Protein AF-A0A395RRW5-F1 (afdb_monomer_lite)

Sequence (244 aa):
MRHSPKIETTHLSQQNAAVYTKLVNNKVFRVAGRAGLINPVHFDVKEGGMISLTDVALRLVNDTNKFKTHEQDTTLWLDEKAVELSRDLREILNAHGFWDQGHQSVKYLRDGLLHGRNMTPDNILEGLTKVMLGVKYDLDALDSVLGDVKECDDYLVPAIILRRLTTCSKALYVNYDTGKLTGRTLVAWSEVTDFITSPVRVAKFFGGISNGYHQLIKFRQKAIDNAQVPEDPASPEDFSDPNN

Foldseek 3Di:
DDDDDDDDPPPVDDPVLVVVQVVQQVVQVVLCVQLVNPDPVQWDQDPSRHIHGDPVNVVSSVVSDPPQDPVRVVVVVQVVLLLVLLVVVVVLCVQLVVLFKWALLSVQSNVCCPPNHGDGLVSLLVSLVSLCVRLVVLLVQLVVLLVVLVVDDFFFDDLVSLVSNCVSCLNTIAGNPPSHNDDPRVVLSCVPNVDGDGSVSSCVNSVSSSVSNVVSNVSSVVSVVVPPDPPPPDPPPDDPDPDD

Radius of gyration: 29.13 Å; chains: 1; bounding box: 62×60×87 Å

Structure (mmCIF, N/CA/C/O backbone):
data_AF-A0A395RRW5-F1
#
_entry.id   AF-A0A395RRW5-F1
#
loop_
_atom_site.group_PDB
_atom_site.id
_atom_site.type_symbol
_atom_site.label_atom_id
_atom_site.label_alt_id
_atom_site.label_comp_id
_atom_site.label_asym_id
_atom_site.label_entity_id
_atom_site.label_seq_id
_atom_site.pdbx_PDB_ins_code
_atom_site.Cartn_x
_atom_site.Cartn_y
_atom_site.Cartn_z
_atom_site.occupancy
_atom_site.B_iso_or_equiv
_atom_site.auth_seq_id
_atom_site.auth_comp_id
_atom_site.auth_asym_id
_atom_site.auth_atom_id
_atom_site.pdbx_PDB_model_num
ATOM 1 N N . MET A 1 1 ? -9.374 41.841 58.494 1.00 46.72 1 MET A N 1
ATOM 2 C CA . MET A 1 1 ? -9.729 42.684 57.332 1.00 46.72 1 MET A CA 1
ATOM 3 C C . MET A 1 1 ? -8.964 42.203 56.115 1.00 46.72 1 MET A C 1
ATOM 5 O O . MET A 1 1 ? -7.743 42.224 56.163 1.00 46.72 1 MET A O 1
ATOM 9 N N . ARG A 1 2 ? -9.671 41.798 55.059 1.00 30.52 2 ARG A N 1
ATOM 10 C CA . ARG A 1 2 ? -9.348 42.075 53.650 1.00 30.52 2 ARG A CA 1
ATOM 11 C C . ARG A 1 2 ? -10.584 41.720 52.824 1.00 30.52 2 ARG A C 1
ATOM 13 O O . ARG A 1 2 ? -11.110 40.619 52.936 1.00 30.52 2 ARG A O 1
ATOM 20 N N . HIS A 1 3 ? -11.073 42.719 52.099 1.00 44.91 3 HIS A N 1
ATOM 21 C CA . HIS A 1 3 ? -12.103 42.595 51.080 1.00 44.91 3 HIS A CA 1
ATOM 22 C C . HIS A 1 3 ? -11.622 41.698 49.943 1.00 44.91 3 HIS A C 1
ATOM 24 O O . HIS A 1 3 ? -10.447 41.755 49.592 1.00 44.91 3 HIS A O 1
ATOM 30 N N . SER A 1 4 ? -12.565 40.982 49.338 1.00 31.38 4 SER A N 1
ATOM 31 C CA . SER A 1 4 ? -12.534 40.607 47.926 1.00 31.38 4 SER A CA 1
ATOM 32 C C . SER A 1 4 ? -13.973 40.473 47.405 1.00 31.38 4 SER A C 1
ATOM 34 O O . SER A 1 4 ? -14.901 40.328 48.204 1.00 31.38 4 SER A O 1
ATOM 36 N N . PRO A 1 5 ? -14.179 40.670 46.096 1.00 31.44 5 PRO A N 1
ATOM 37 C CA . PRO A 1 5 ? -15.250 41.505 45.563 1.00 31.44 5 PRO A CA 1
ATOM 38 C C . PRO A 1 5 ? -16.490 40.706 45.159 1.00 31.44 5 PRO A C 1
ATOM 40 O O . PRO A 1 5 ? -16.406 39.532 44.807 1.00 31.44 5 PRO A O 1
ATOM 43 N N . LYS A 1 6 ? -17.639 41.392 45.120 1.00 47.38 6 LYS A N 1
ATOM 44 C CA . LYS A 1 6 ? -18.768 41.003 44.266 1.00 47.38 6 LYS A CA 1
ATOM 45 C C . LYS A 1 6 ? -18.272 40.983 42.818 1.00 47.38 6 LYS A C 1
ATOM 47 O O . LYS A 1 6 ? -17.925 42.041 42.302 1.00 47.38 6 LYS A O 1
ATOM 52 N N . ILE A 1 7 ? -18.264 39.817 42.181 1.00 33.91 7 ILE A N 1
ATOM 53 C CA . ILE A 1 7 ? -18.222 39.712 40.722 1.00 33.91 7 ILE A CA 1
ATOM 54 C C . ILE A 1 7 ? -19.423 38.875 40.298 1.00 33.91 7 ILE A C 1
ATOM 56 O O . ILE A 1 7 ? -19.665 37.776 40.793 1.00 33.91 7 ILE A O 1
ATOM 60 N N . GLU A 1 8 ? -20.214 39.507 39.447 1.00 36.84 8 GLU A N 1
ATOM 61 C CA . GLU A 1 8 ? -21.486 39.091 38.890 1.00 36.84 8 GLU A CA 1
ATOM 62 C C . GLU A 1 8 ? -21.362 37.746 38.162 1.00 36.84 8 GLU A C 1
ATOM 64 O O . GLU A 1 8 ? -20.755 37.645 37.101 1.00 36.84 8 GLU A O 1
ATOM 69 N N . THR A 1 9 ? -21.976 36.697 38.707 1.00 34.00 9 THR A N 1
ATOM 70 C CA . THR A 1 9 ? -22.064 35.367 38.076 1.00 34.00 9 THR A CA 1
ATOM 71 C C . THR A 1 9 ? -23.239 35.236 37.100 1.00 34.00 9 THR A C 1
ATOM 73 O O . THR A 1 9 ? -23.574 34.138 36.661 1.00 34.00 9 THR A O 1
ATOM 76 N N . THR A 1 10 ? -23.885 36.340 36.725 1.00 40.47 10 THR A N 1
ATOM 77 C CA . THR A 1 10 ? -25.225 36.300 36.121 1.00 40.47 10 THR A CA 1
ATOM 78 C C . THR A 1 10 ? -25.251 36.264 34.584 1.00 40.47 10 THR A C 1
ATOM 80 O O . THR A 1 10 ? -26.336 36.227 34.014 1.00 40.47 10 THR A O 1
ATOM 83 N N . HIS A 1 11 ? -24.109 36.235 33.881 1.00 39.25 11 HIS A N 1
ATOM 84 C CA . HIS A 1 11 ? -24.101 36.386 32.410 1.00 39.25 11 HIS A CA 1
ATOM 85 C C . HIS A 1 11 ? -23.218 35.422 31.594 1.00 39.25 11 HIS A C 1
ATOM 87 O O . HIS A 1 11 ? -23.089 35.603 30.387 1.00 39.25 11 HIS A O 1
ATOM 93 N N . LEU A 1 12 ? -22.698 34.338 32.182 1.00 35.56 12 LEU A N 1
ATOM 94 C CA . LEU A 1 12 ? -22.142 33.188 31.427 1.00 35.56 12 LEU A CA 1
ATOM 95 C C . LEU A 1 12 ? -23.257 32.207 30.981 1.00 35.56 12 LEU A C 1
ATOM 97 O O . LEU A 1 12 ? -23.097 30.987 30.956 1.00 35.56 12 LEU A O 1
ATOM 101 N N . SER A 1 13 ? -24.427 32.778 30.683 1.00 51.81 13 SER A N 1
ATOM 102 C CA . SER A 1 13 ? -25.752 32.169 30.644 1.00 51.81 13 SER A CA 1
ATOM 103 C C . SER A 1 13 ? -26.153 31.665 29.243 1.00 51.81 13 SER A C 1
ATOM 105 O O . SER A 1 13 ? -25.808 32.233 28.212 1.00 51.81 13 SER A O 1
ATOM 107 N N . GLN A 1 14 ? -26.916 30.568 29.213 1.00 46.19 14 GLN A N 1
ATOM 108 C CA . GLN A 1 14 ? -27.668 30.004 28.073 1.00 46.19 14 GLN A CA 1
ATOM 109 C C . GLN A 1 14 ? -26.904 29.298 26.929 1.00 46.19 14 GLN A C 1
ATOM 111 O O . GLN A 1 14 ? -27.304 28.185 26.585 1.00 46.19 14 GLN A O 1
ATOM 116 N N . GLN A 1 15 ? -25.819 29.838 26.358 1.00 41.38 15 GLN A N 1
ATOM 117 C CA . GLN A 1 15 ? -25.156 29.187 25.200 1.00 41.38 15 GLN A CA 1
ATOM 118 C C . GLN A 1 15 ? -24.468 27.855 25.552 1.00 41.38 15 GLN A C 1
ATOM 120 O O . GLN A 1 15 ? -24.598 26.876 24.816 1.00 41.38 15 GLN A O 1
ATOM 125 N N . ASN A 1 16 ? -23.826 27.771 26.719 1.00 44.00 16 ASN A N 1
ATOM 126 C CA . ASN A 1 16 ? -23.184 26.536 27.184 1.00 44.00 16 ASN A CA 1
ATOM 127 C C . ASN A 1 16 ? -24.202 25.473 27.629 1.00 44.00 16 ASN A C 1
ATOM 129 O O . ASN A 1 16 ? -23.938 24.279 27.514 1.00 44.00 16 ASN A O 1
ATOM 133 N N . ALA A 1 17 ? -25.390 25.887 28.082 1.00 47.31 17 ALA A N 1
ATOM 134 C CA . ALA A 1 17 ? -26.422 24.980 28.581 1.00 47.31 17 ALA A CA 1
ATOM 135 C C . ALA A 1 17 ? -27.028 24.111 27.466 1.00 47.31 17 ALA A C 1
ATOM 137 O O . ALA A 1 17 ? -27.241 22.915 27.663 1.00 47.31 17 ALA A O 1
ATOM 138 N N . ALA A 1 18 ? -27.250 24.674 26.274 1.00 52.84 18 ALA A N 1
ATOM 139 C CA . ALA A 1 18 ? -27.770 23.927 25.126 1.00 52.84 18 ALA A CA 1
ATOM 140 C C . ALA A 1 18 ? -26.771 22.872 24.616 1.00 52.84 18 ALA A C 1
ATOM 142 O O . ALA A 1 18 ? -27.157 21.749 24.282 1.00 52.84 18 ALA A O 1
ATOM 143 N N . VAL A 1 19 ? -25.478 23.213 24.609 1.00 50.56 19 VAL A N 1
ATOM 144 C CA . VAL A 1 19 ? -24.394 22.291 24.236 1.00 50.56 19 VAL A CA 1
ATOM 145 C C . VAL A 1 19 ? -24.291 21.149 25.249 1.00 50.56 19 VAL A C 1
ATOM 147 O O . VAL A 1 19 ? -24.272 19.982 24.857 1.00 50.56 19 VAL A O 1
ATOM 150 N N . TYR A 1 20 ? -24.325 21.469 26.545 1.00 48.97 20 TYR A N 1
ATOM 151 C CA . TYR A 1 20 ? -24.299 20.482 27.629 1.00 48.97 20 TYR A CA 1
ATOM 152 C C . TYR A 1 20 ? -25.498 19.525 27.564 1.00 48.97 20 TYR A C 1
ATOM 154 O O . TYR A 1 20 ? -25.350 18.308 27.665 1.00 48.97 20 TYR A O 1
ATOM 162 N N . THR A 1 21 ? -26.684 20.073 27.296 1.00 51.66 21 THR A N 1
ATOM 163 C CA . THR A 1 21 ? -27.932 19.310 27.174 1.00 51.66 21 THR A CA 1
ATOM 164 C C . THR A 1 21 ? -27.885 18.346 25.989 1.00 51.66 21 THR A C 1
ATOM 166 O O . THR A 1 21 ? -28.230 17.173 26.120 1.00 51.66 21 THR A O 1
ATOM 169 N N . LYS A 1 22 ? -27.373 18.791 24.834 1.00 57.00 22 LYS A N 1
ATOM 170 C CA . LYS A 1 22 ? -27.218 17.938 23.646 1.00 57.00 22 LYS A CA 1
ATOM 171 C C . LYS A 1 22 ? -26.258 16.769 23.891 1.00 57.00 22 LYS A C 1
ATOM 173 O O . LYS A 1 22 ? -26.539 15.650 23.462 1.00 57.00 22 LYS A O 1
ATOM 178 N N . LEU A 1 23 ? -25.146 17.012 24.587 1.00 51.19 23 LEU A N 1
ATOM 179 C CA . LEU A 1 23 ? -24.163 15.977 24.917 1.00 51.19 23 LEU A CA 1
ATOM 180 C C . LEU A 1 23 ? -24.745 14.915 25.853 1.00 51.19 23 LEU A C 1
ATOM 182 O O . LEU A 1 23 ? -24.612 13.717 25.588 1.00 51.19 23 LEU A O 1
ATOM 186 N N . VAL A 1 24 ? -25.433 15.339 26.915 1.00 52.75 24 VAL A N 1
ATOM 187 C CA . VAL A 1 24 ? -26.032 14.405 27.875 1.00 52.75 24 VAL A CA 1
ATOM 188 C C . VAL A 1 24 ? -27.167 13.606 27.233 1.00 52.75 24 VAL A C 1
ATOM 190 O O . VAL A 1 24 ? -27.207 12.384 27.381 1.00 52.75 24 VAL A O 1
ATOM 193 N N . ASN A 1 25 ? -28.010 14.246 26.421 1.00 67.81 25 ASN A N 1
ATOM 194 C CA . ASN A 1 25 ? -29.102 13.569 25.719 1.00 67.81 25 ASN A CA 1
ATOM 195 C C . ASN A 1 25 ? -28.580 12.516 24.731 1.00 67.81 25 ASN A C 1
ATOM 197 O O . ASN A 1 25 ? -29.076 11.391 24.712 1.00 67.81 25 ASN A O 1
ATOM 201 N N . ASN A 1 26 ? -27.525 12.823 23.967 1.00 66.62 26 ASN A N 1
ATOM 202 C CA . ASN A 1 26 ? -26.889 11.848 23.074 1.00 66.62 26 ASN A CA 1
ATOM 203 C C . ASN A 1 26 ? -26.349 10.629 23.831 1.00 66.62 26 ASN A C 1
ATOM 205 O O . ASN A 1 26 ? -26.480 9.496 23.361 1.00 66.62 26 ASN A O 1
ATOM 209 N N . LYS A 1 27 ? -25.764 10.839 25.016 1.00 59.38 27 LYS A N 1
ATOM 210 C CA . LYS A 1 27 ? -25.282 9.743 25.865 1.00 59.38 27 LYS A CA 1
ATOM 211 C C . LYS A 1 27 ? -26.439 8.861 26.336 1.00 59.38 27 LYS A C 1
ATOM 213 O O . LYS A 1 27 ? -26.330 7.638 26.264 1.00 59.38 27 LYS A O 1
ATOM 218 N N . VAL A 1 28 ? -27.553 9.466 26.743 1.00 62.12 28 VAL A N 1
ATOM 219 C CA . VAL A 1 28 ? -28.765 8.751 27.167 1.00 62.12 28 VAL A CA 1
ATOM 220 C C . VAL A 1 28 ? -29.378 7.953 26.016 1.00 62.12 28 VAL A C 1
ATOM 222 O O . VAL A 1 28 ? -29.645 6.765 26.186 1.00 62.12 28 VAL A O 1
ATOM 225 N N . PHE A 1 29 ? -29.489 8.528 24.815 1.00 69.56 29 PHE A N 1
ATOM 226 C CA . PHE A 1 29 ? -29.973 7.803 23.635 1.00 69.56 29 PHE A CA 1
ATOM 227 C C . PHE A 1 29 ? -29.064 6.649 23.220 1.00 69.56 29 PHE A C 1
ATOM 229 O O . PHE A 1 29 ? -29.560 5.594 22.831 1.00 69.56 29 PHE A O 1
ATOM 236 N N . ARG A 1 30 ? -27.740 6.802 23.332 1.00 67.19 30 ARG A N 1
ATOM 237 C CA . ARG A 1 30 ? -26.796 5.720 23.024 1.00 67.19 30 ARG A CA 1
ATOM 238 C C . ARG A 1 30 ? -26.951 4.544 23.988 1.00 67.19 30 ARG A C 1
ATOM 240 O O . ARG A 1 30 ? -26.938 3.395 23.554 1.00 67.19 30 ARG A O 1
ATOM 247 N N . VAL A 1 31 ? -27.106 4.828 25.282 1.00 63.59 31 VAL A N 1
ATOM 248 C CA . VAL A 1 31 ? -27.341 3.804 26.314 1.00 63.59 31 VAL A CA 1
ATOM 249 C C . VAL A 1 31 ? -28.685 3.109 26.089 1.00 63.59 31 VAL A C 1
ATOM 251 O O . VAL A 1 31 ? -28.746 1.881 26.097 1.00 63.59 31 VAL A O 1
ATOM 254 N N . ALA A 1 32 ? -29.736 3.881 25.813 1.00 66.00 32 ALA A N 1
ATOM 255 C CA . ALA A 1 32 ? -31.072 3.360 25.555 1.00 66.00 32 ALA A CA 1
ATOM 256 C C . ALA A 1 32 ? -31.135 2.515 24.274 1.00 66.00 32 ALA A C 1
ATOM 258 O O . ALA A 1 32 ? -31.673 1.413 24.288 1.00 66.00 32 ALA A O 1
ATOM 259 N N . GLY A 1 33 ? -30.526 2.989 23.182 1.00 68.25 33 GLY A N 1
ATOM 260 C CA . GLY A 1 33 ? -30.459 2.278 21.906 1.00 68.25 33 GLY A CA 1
ATOM 261 C C . GLY A 1 33 ? -29.744 0.933 22.019 1.00 68.25 33 GLY A C 1
ATOM 262 O O . GLY A 1 33 ? -30.242 -0.062 21.502 1.00 68.25 33 GLY A O 1
ATOM 263 N N . ARG A 1 34 ? -28.632 0.874 22.768 1.00 61.25 34 ARG A N 1
ATOM 264 C CA . ARG A 1 34 ? -27.917 -0.385 23.053 1.00 61.25 34 ARG A CA 1
ATOM 265 C C . ARG A 1 34 ? -28.763 -1.383 23.851 1.00 61.25 34 ARG A C 1
ATOM 267 O O . ARG A 1 34 ? -28.647 -2.579 23.621 1.00 61.25 34 ARG A O 1
ATOM 274 N N . ALA A 1 35 ? -29.634 -0.894 24.732 1.00 62.91 35 ALA A N 1
ATOM 275 C CA . ALA A 1 35 ? -30.557 -1.719 25.509 1.00 62.91 35 ALA A CA 1
ATOM 276 C C . ALA A 1 35 ? -31.885 -2.027 24.781 1.00 62.91 35 ALA A C 1
ATOM 278 O O . ALA A 1 35 ? -32.775 -2.631 25.371 1.00 62.91 35 ALA A O 1
ATOM 279 N N . GLY A 1 36 ? -32.068 -1.584 23.528 1.00 70.44 36 GLY A N 1
ATOM 280 C CA . GLY A 1 36 ? -33.340 -1.720 22.803 1.00 70.44 36 GLY A CA 1
ATOM 281 C C . GLY A 1 36 ? -34.476 -0.836 23.341 1.00 70.44 36 GLY A C 1
ATOM 282 O O . GLY A 1 36 ? -35.635 -1.001 22.964 1.00 70.44 36 GLY A O 1
ATOM 283 N N . LEU A 1 37 ? -34.167 0.136 24.199 1.00 74.25 37 LEU A N 1
ATOM 284 C CA . LEU A 1 37 ? -35.125 0.993 24.897 1.00 74.25 37 LEU A CA 1
ATOM 285 C C . LEU A 1 37 ? -35.376 2.301 24.138 1.00 74.25 37 LEU A C 1
ATOM 287 O O . LEU A 1 37 ? -35.251 3.387 24.687 1.00 74.25 37 LEU A O 1
ATOM 291 N N . ILE A 1 38 ? -35.755 2.209 22.862 1.00 77.00 38 ILE A N 1
ATOM 292 C CA . ILE A 1 38 ? -35.997 3.384 21.998 1.00 77.00 38 ILE A CA 1
ATOM 293 C C . ILE A 1 38 ? -37.442 3.910 22.044 1.00 77.00 38 ILE A C 1
ATOM 295 O O . ILE A 1 38 ? -37.754 4.918 21.415 1.00 77.00 38 ILE A O 1
ATOM 299 N N . ASN A 1 39 ? -38.335 3.236 22.776 1.00 79.56 39 ASN A N 1
ATOM 300 C CA . ASN A 1 39 ? -39.709 3.698 22.970 1.00 79.56 39 ASN A CA 1
ATOM 301 C C . ASN A 1 39 ? -39.736 4.930 23.904 1.00 79.56 39 ASN A C 1
ATOM 303 O O . ASN A 1 39 ? -39.121 4.868 24.970 1.00 79.56 39 ASN A O 1
ATOM 307 N N . PRO A 1 40 ? -40.470 6.008 23.557 1.00 82.00 40 PRO A N 1
ATOM 308 C CA . PRO A 1 40 ? -40.637 7.191 24.403 1.00 82.00 40 PRO A CA 1
ATOM 309 C C . PRO A 1 40 ? -41.011 6.911 25.866 1.00 82.00 40 PRO A C 1
ATOM 311 O O . PRO A 1 40 ? -40.586 7.656 26.738 1.00 82.00 40 PRO A O 1
ATOM 314 N N . VAL A 1 41 ? -41.733 5.820 26.157 1.00 81.62 41 VAL A N 1
ATOM 315 C CA . VAL A 1 41 ? -42.108 5.413 27.531 1.00 81.62 41 VAL A CA 1
ATOM 316 C C . VAL A 1 41 ? -40.906 5.113 28.446 1.00 81.62 41 VAL A C 1
ATOM 318 O O . VAL A 1 4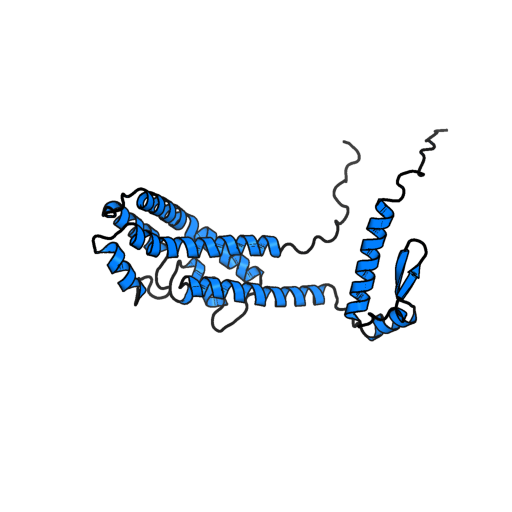1 ? -41.048 5.027 29.663 1.00 81.62 41 VAL A O 1
ATOM 321 N N . HIS A 1 42 ? -39.712 4.937 27.877 1.00 79.25 42 HIS A N 1
ATOM 322 C CA . HIS A 1 42 ? -38.477 4.676 28.617 1.00 79.25 42 HIS A CA 1
ATOM 323 C C . HIS A 1 42 ? -37.717 5.945 29.010 1.00 79.25 42 HIS A C 1
ATOM 325 O O . HIS A 1 42 ? -36.686 5.849 29.680 1.00 79.25 42 HIS A O 1
ATOM 331 N N . PHE A 1 43 ? -38.202 7.118 28.604 1.00 82.50 43 PHE A N 1
ATOM 332 C CA . PHE A 1 43 ? -37.527 8.387 28.821 1.00 82.50 43 PHE A CA 1
ATOM 333 C C . PHE A 1 43 ? -38.394 9.357 29.619 1.00 82.50 43 PHE A C 1
ATOM 335 O O . PHE A 1 43 ? -39.596 9.454 29.399 1.00 82.50 43 PHE A O 1
ATOM 342 N N . ASP A 1 44 ? -37.737 10.130 30.475 1.00 81.94 44 ASP A N 1
ATOM 343 C CA . ASP A 1 44 ? -38.292 11.301 31.143 1.00 81.94 44 ASP A CA 1
ATOM 344 C C . ASP A 1 44 ? -37.564 12.555 30.659 1.00 81.94 44 ASP A C 1
ATOM 346 O O . ASP A 1 44 ? -36.346 12.544 30.457 1.00 81.94 44 ASP A O 1
ATOM 350 N N . VAL A 1 45 ? -38.301 13.655 30.507 1.00 80.31 45 VAL A N 1
ATOM 351 C CA . VAL A 1 45 ? -37.730 14.969 30.190 1.00 80.31 45 VAL A CA 1
ATOM 352 C C . VAL A 1 45 ? -37.731 15.813 31.456 1.00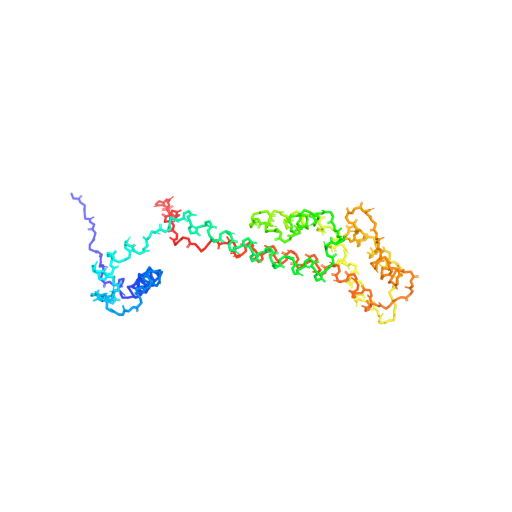 80.31 45 VAL A C 1
ATOM 354 O O . VAL A 1 45 ? -38.784 16.146 31.997 1.00 80.31 45 VAL A O 1
ATOM 357 N N . LYS A 1 46 ? -36.537 16.155 31.934 1.00 70.69 46 LYS A N 1
ATOM 358 C CA . LYS A 1 46 ? -36.324 17.013 33.099 1.00 70.69 46 LYS A CA 1
ATOM 359 C C . LYS A 1 46 ? -36.301 18.487 32.708 1.00 70.69 46 LYS A C 1
ATOM 361 O O . LYS A 1 46 ? -36.129 18.858 31.542 1.00 70.69 46 LYS A O 1
ATOM 366 N N . GLU A 1 47 ? -36.448 19.330 33.723 1.00 60.81 47 GLU A N 1
ATOM 367 C CA . GLU A 1 47 ? -36.347 20.781 33.602 1.00 60.81 47 GLU A CA 1
ATOM 368 C C . GLU A 1 47 ? -35.022 21.174 32.919 1.00 60.81 47 GLU A C 1
ATOM 370 O O . GLU A 1 47 ? -33.960 20.637 33.237 1.00 60.81 47 GLU A O 1
ATOM 375 N N . GLY A 1 48 ? -35.096 22.048 31.911 1.00 58.53 48 GLY A N 1
ATOM 376 C CA . GLY A 1 48 ? -33.951 22.401 31.059 1.00 58.53 48 GLY A CA 1
ATOM 377 C C . GLY A 1 48 ? -33.756 21.536 29.802 1.00 58.53 48 GLY A C 1
ATOM 378 O O . GLY A 1 48 ? -32.779 21.740 29.089 1.00 58.53 48 GLY A O 1
ATOM 379 N N . GLY A 1 49 ? -34.669 20.605 29.486 1.00 65.81 49 GLY A N 1
ATOM 380 C CA . GLY A 1 49 ? -34.627 19.812 28.241 1.00 65.81 49 GLY A CA 1
ATOM 381 C C . GLY A 1 49 ? -33.696 18.594 28.293 1.00 65.81 49 GLY A C 1
ATOM 382 O O . GLY A 1 49 ? -33.359 18.008 27.260 1.00 65.81 49 GLY A O 1
ATOM 383 N N . MET A 1 50 ? -33.278 18.215 29.499 1.00 63.53 50 MET A N 1
ATOM 384 C CA . MET A 1 50 ? -32.431 17.057 29.764 1.00 63.53 50 MET A CA 1
ATOM 385 C C . MET A 1 50 ? -33.261 15.779 29.724 1.00 63.53 50 MET A C 1
ATOM 387 O O . MET A 1 50 ? -34.248 15.646 30.440 1.00 63.53 50 MET A O 1
ATOM 391 N N . ILE A 1 51 ? -32.845 14.828 28.904 1.00 70.62 51 ILE A N 1
ATOM 392 C CA . ILE A 1 51 ? -33.492 13.531 28.749 1.00 70.62 51 ILE A CA 1
ATOM 393 C C . ILE A 1 51 ? -32.808 12.558 29.703 1.00 70.62 51 ILE A C 1
ATOM 395 O O . ILE A 1 51 ? -31.585 12.440 29.706 1.00 70.62 51 ILE A O 1
ATOM 399 N N . SER A 1 52 ? -33.590 11.856 30.513 1.00 71.75 52 SER A N 1
ATOM 400 C CA . SER A 1 52 ? -33.136 10.770 31.383 1.00 71.75 52 SER A CA 1
ATOM 401 C C . SER A 1 52 ? -33.925 9.498 31.112 1.00 71.75 52 SER A C 1
ATOM 403 O O . SER A 1 52 ? -34.974 9.538 30.482 1.00 71.75 52 SER A O 1
ATOM 405 N N . LEU A 1 53 ? -33.429 8.366 31.599 1.00 70.75 53 LEU A N 1
ATOM 406 C CA . LEU A 1 53 ? -34.183 7.116 31.599 1.00 70.75 53 LEU A CA 1
ATOM 407 C C . LEU A 1 53 ? -35.129 7.072 32.802 1.00 70.75 53 LEU A C 1
ATOM 409 O O . LEU A 1 53 ? -34.754 7.536 33.880 1.00 70.75 53 LEU A O 1
ATOM 413 N N . THR A 1 54 ? -36.318 6.497 32.617 1.00 78.69 54 THR A N 1
ATOM 414 C CA . THR A 1 54 ? -37.248 6.209 33.723 1.00 78.69 54 THR A CA 1
ATOM 415 C C . THR A 1 54 ? -36.652 5.156 34.661 1.00 78.69 54 THR A C 1
ATOM 417 O O . THR A 1 54 ? -35.795 4.372 34.254 1.00 78.69 54 THR A O 1
ATOM 420 N N . ASP A 1 55 ? -37.130 5.052 35.902 1.00 73.25 55 ASP A N 1
ATOM 421 C CA . ASP A 1 55 ? -36.656 4.020 36.844 1.00 73.25 55 ASP A CA 1
ATOM 422 C C . ASP A 1 55 ? -36.855 2.592 36.311 1.00 73.25 55 ASP A C 1
ATOM 424 O O . ASP A 1 55 ? -36.025 1.706 36.529 1.00 73.25 55 ASP A O 1
ATOM 428 N N . VAL A 1 56 ? -37.945 2.369 35.570 1.00 74.94 56 VAL A N 1
ATOM 429 C CA . VAL A 1 56 ? -38.217 1.098 34.885 1.00 74.94 56 VAL A CA 1
ATOM 430 C C . VAL A 1 56 ? -37.190 0.867 33.779 1.00 74.94 56 VAL A C 1
ATOM 432 O O . VAL A 1 56 ? -36.609 -0.212 33.705 1.00 74.94 56 VAL A O 1
ATOM 435 N N . ALA A 1 57 ? -36.908 1.884 32.960 1.00 69.69 57 ALA A N 1
ATOM 436 C CA . ALA A 1 57 ? -35.899 1.799 31.914 1.00 69.69 57 ALA A CA 1
ATOM 437 C C . ALA A 1 57 ? -34.485 1.625 32.474 1.00 69.69 57 ALA A C 1
ATOM 439 O O . ALA A 1 57 ? -33.709 0.885 31.893 1.00 69.69 57 ALA A O 1
ATOM 440 N N . LEU A 1 58 ? -34.144 2.232 33.611 1.00 69.12 58 LEU A N 1
ATOM 441 C CA . LEU A 1 58 ? -32.855 2.040 34.280 1.00 69.12 58 LEU A CA 1
ATOM 442 C C . LEU A 1 58 ? -32.679 0.605 34.782 1.00 69.12 58 LEU A C 1
ATOM 444 O O . LEU A 1 58 ? -31.605 0.029 34.619 1.00 69.12 58 LEU A O 1
ATOM 448 N N . ARG A 1 59 ? -33.733 0.002 35.347 1.00 70.06 59 ARG A N 1
ATOM 449 C CA . ARG A 1 59 ? -33.721 -1.418 35.733 1.00 70.06 59 ARG A CA 1
ATOM 450 C C . ARG A 1 59 ? -33.575 -2.318 34.513 1.00 70.06 59 ARG A C 1
ATOM 452 O O . ARG A 1 59 ? -32.704 -3.174 34.507 1.00 70.06 59 ARG A O 1
ATOM 459 N N . LEU A 1 60 ? -34.326 -2.040 33.448 1.00 68.81 60 LEU A N 1
ATOM 460 C CA . LEU A 1 60 ? -34.187 -2.751 32.178 1.00 68.81 60 LEU A CA 1
ATOM 461 C C . LEU A 1 60 ? -32.795 -2.554 31.574 1.00 68.81 60 LEU A C 1
ATOM 463 O O . LEU A 1 60 ? -32.215 -3.517 31.106 1.00 68.81 60 LEU A O 1
ATOM 467 N N . VAL A 1 61 ? -32.198 -1.365 31.625 1.00 67.19 61 VAL A N 1
ATOM 468 C CA . VAL A 1 61 ? -30.806 -1.153 31.205 1.00 67.19 61 VAL A CA 1
ATOM 469 C C . VAL A 1 61 ? -29.866 -2.027 32.029 1.00 67.19 61 VAL A C 1
ATOM 471 O O . VAL A 1 61 ? -29.010 -2.667 31.438 1.00 67.19 61 VAL A O 1
ATOM 474 N N . ASN A 1 62 ? -30.024 -2.100 33.349 1.00 62.69 62 ASN A N 1
ATOM 475 C CA . ASN A 1 62 ? -29.172 -2.932 34.203 1.00 62.69 62 ASN A CA 1
ATOM 476 C C . ASN A 1 62 ? -29.370 -4.440 33.969 1.00 62.69 62 ASN A C 1
ATOM 478 O O . ASN A 1 62 ? -28.406 -5.197 34.051 1.00 62.69 62 ASN A O 1
ATOM 482 N N . ASP A 1 63 ? -30.591 -4.864 33.642 1.00 60.94 63 ASP A N 1
ATOM 483 C CA . ASP A 1 63 ? -30.942 -6.269 33.405 1.00 60.94 63 ASP A CA 1
ATOM 484 C C . ASP A 1 63 ? -30.614 -6.722 31.967 1.00 60.94 63 ASP A C 1
ATOM 486 O O . ASP A 1 63 ? -30.259 -7.879 31.734 1.00 60.94 63 ASP A O 1
ATOM 490 N N . THR A 1 64 ? -30.698 -5.806 30.995 1.00 56.34 64 THR A N 1
ATOM 491 C CA . THR A 1 64 ? -30.480 -6.064 29.557 1.00 56.34 64 THR A CA 1
ATOM 492 C C . THR A 1 64 ? -29.030 -5.786 29.147 1.00 56.34 64 THR A C 1
ATOM 494 O O . THR A 1 64 ? -28.471 -6.515 28.328 1.00 56.34 64 THR A O 1
ATOM 497 N N . ASN A 1 65 ? -28.375 -4.782 29.745 1.00 50.12 65 ASN A N 1
ATOM 498 C CA . ASN A 1 65 ? -26.942 -4.547 29.591 1.00 50.12 65 ASN A CA 1
ATOM 499 C C . ASN A 1 65 ? -26.186 -5.214 30.743 1.00 50.12 65 ASN A C 1
ATOM 501 O O . ASN A 1 65 ? -25.900 -4.598 31.770 1.00 50.12 65 ASN A O 1
ATOM 505 N N . LYS A 1 66 ? -25.673 -6.423 30.492 1.00 49.94 66 LYS A N 1
ATOM 506 C CA . LYS A 1 66 ? -24.317 -6.734 30.962 1.00 49.94 66 LYS A CA 1
ATOM 507 C C . LYS A 1 66 ? -23.404 -5.690 30.319 1.00 49.94 66 LYS A C 1
ATOM 509 O O . LYS A 1 66 ? -22.997 -5.867 29.174 1.00 49.94 66 LYS A O 1
ATOM 514 N N . PHE A 1 67 ? -23.212 -4.546 30.980 1.00 47.62 67 PHE A N 1
ATOM 515 C CA . PHE A 1 67 ? -22.398 -3.456 30.455 1.00 47.62 67 PHE A CA 1
ATOM 516 C C . PHE A 1 67 ? -21.055 -4.027 30.022 1.00 47.62 67 PHE A C 1
ATOM 518 O O . PHE A 1 67 ? -20.339 -4.610 30.839 1.00 47.62 67 PHE A O 1
ATOM 525 N N . LYS A 1 68 ? -20.732 -3.876 28.736 1.00 49.47 68 LYS A N 1
ATOM 526 C CA . LYS A 1 68 ? -19.379 -4.146 28.288 1.00 49.47 68 LYS A CA 1
ATOM 527 C C . LYS A 1 68 ? -18.465 -3.162 29.005 1.00 49.47 68 LYS A C 1
ATOM 529 O O . LYS A 1 68 ? -18.725 -1.957 28.987 1.00 49.47 68 LYS A O 1
ATOM 534 N N . THR A 1 69 ? -17.461 -3.672 29.713 1.00 55.44 69 THR A N 1
ATOM 535 C CA . THR A 1 69 ? -16.434 -2.816 30.315 1.00 55.44 69 THR A CA 1
ATOM 536 C C . THR A 1 69 ? -15.758 -2.010 29.205 1.00 55.44 69 THR A C 1
ATOM 538 O O . THR A 1 69 ? -15.792 -2.407 28.040 1.00 55.44 69 THR A O 1
ATOM 541 N N . HIS A 1 70 ? -15.129 -0.881 29.543 1.00 49.91 70 HIS A N 1
ATOM 542 C CA . HIS A 1 70 ? -14.330 -0.123 28.573 1.00 49.91 70 HIS A CA 1
ATOM 543 C C . HIS A 1 70 ? -13.355 -1.041 27.809 1.00 49.91 70 HIS A C 1
ATOM 545 O O . HIS A 1 70 ? -13.256 -0.965 26.595 1.00 49.91 70 HIS A O 1
ATOM 551 N N . GLU A 1 71 ? -12.754 -2.005 28.506 1.00 52.34 71 GLU A N 1
ATOM 552 C CA . GLU A 1 71 ? -11.913 -3.062 27.937 1.00 52.34 71 GLU A CA 1
ATOM 553 C C . GLU A 1 71 ? -12.627 -3.931 26.882 1.00 52.34 71 GLU A C 1
ATOM 555 O O . GLU A 1 71 ? -12.057 -4.224 25.831 1.00 52.34 71 GLU A O 1
ATOM 560 N N . GLN A 1 72 ? -13.886 -4.314 27.111 1.00 56.84 72 GLN A N 1
ATOM 561 C CA . GLN A 1 72 ? -14.674 -5.105 26.159 1.00 56.84 72 GLN A CA 1
ATOM 562 C C . GLN A 1 72 ? -15.108 -4.295 24.927 1.00 56.84 72 GLN A C 1
ATOM 564 O O . GLN A 1 72 ? -15.135 -4.847 23.826 1.00 56.84 72 GLN A O 1
ATOM 569 N N . ASP A 1 73 ? -15.427 -3.006 25.086 1.00 59.66 73 ASP A N 1
ATOM 570 C CA . ASP A 1 73 ? -15.718 -2.107 23.957 1.00 59.66 73 ASP A CA 1
ATOM 571 C C . ASP A 1 73 ? -14.437 -1.820 23.141 1.00 59.66 73 ASP A C 1
ATOM 573 O O . ASP A 1 73 ? -14.480 -1.851 21.911 1.00 59.66 73 ASP A O 1
ATOM 577 N N . THR A 1 74 ? -13.287 -1.638 23.800 1.00 56.12 74 THR A N 1
ATOM 578 C CA . THR A 1 74 ? -11.978 -1.469 23.145 1.00 56.12 74 THR A CA 1
ATOM 579 C C . THR A 1 74 ? -11.557 -2.724 22.385 1.00 56.12 74 THR A C 1
ATOM 581 O O . THR A 1 74 ? -11.126 -2.626 21.240 1.00 56.12 74 THR A O 1
ATOM 584 N N . THR A 1 75 ? -11.734 -3.911 22.973 1.00 66.06 75 THR A N 1
ATOM 585 C CA . THR A 1 75 ? -11.412 -5.187 22.307 1.00 66.06 75 THR A CA 1
ATOM 586 C C . THR A 1 75 ? -12.264 -5.387 21.054 1.00 66.06 75 THR A C 1
ATOM 588 O O . THR A 1 75 ? -11.731 -5.697 19.993 1.00 66.06 75 THR A O 1
ATOM 591 N N . LEU A 1 76 ? -13.576 -5.138 21.145 1.00 69.06 76 LEU A N 1
ATOM 592 C CA . LEU A 1 76 ? -14.473 -5.241 19.992 1.00 69.06 76 LEU A CA 1
ATOM 593 C C . LEU A 1 76 ? -14.076 -4.268 18.873 1.00 69.06 76 LEU A C 1
ATOM 595 O O . LEU A 1 76 ? -14.033 -4.654 17.709 1.00 69.06 76 LEU A O 1
ATOM 599 N N . TRP A 1 77 ? -13.764 -3.018 19.224 1.00 71.12 77 TRP A N 1
ATOM 600 C CA . TRP A 1 77 ? -13.319 -2.021 18.253 1.00 71.12 77 TRP A CA 1
ATOM 601 C C . TRP A 1 77 ? -12.000 -2.421 17.579 1.00 71.12 77 TRP A C 1
ATOM 603 O O . TRP A 1 77 ? -11.868 -2.281 16.363 1.00 71.12 77 TRP A O 1
ATOM 613 N N . LEU A 1 78 ? -11.039 -2.955 18.343 1.00 69.50 78 LEU A N 1
ATOM 614 C CA . LEU A 1 78 ? -9.766 -3.445 17.807 1.00 69.50 78 LEU A CA 1
ATOM 615 C C . LEU A 1 78 ? -9.975 -4.596 16.817 1.00 69.50 78 LEU A C 1
ATOM 617 O O . LEU A 1 78 ? -9.346 -4.594 15.760 1.00 69.50 78 LEU A O 1
ATOM 621 N N . ASP A 1 79 ? -10.876 -5.533 17.119 1.00 76.19 79 ASP A N 1
ATOM 622 C CA . ASP A 1 79 ? -11.213 -6.646 16.226 1.00 76.19 79 ASP A CA 1
ATOM 623 C C . ASP A 1 79 ? -11.883 -6.156 14.932 1.00 76.19 79 ASP A C 1
ATOM 625 O O . ASP A 1 79 ? -11.499 -6.564 13.831 1.00 76.19 79 ASP A O 1
ATOM 629 N N . GLU A 1 80 ? -12.846 -5.236 15.034 1.00 78.25 80 GLU A N 1
ATOM 630 C CA . GLU A 1 80 ? -13.501 -4.625 13.870 1.00 78.25 80 GLU A CA 1
ATOM 631 C C . GLU A 1 80 ? -12.489 -3.873 12.992 1.00 78.25 80 GLU A C 1
ATOM 633 O O . GLU A 1 80 ? -12.472 -4.037 11.766 1.00 78.25 80 GLU A O 1
ATOM 638 N N . LYS A 1 81 ? -11.583 -3.106 13.612 1.00 78.38 81 LYS A N 1
ATOM 639 C CA . LYS A 1 81 ? -10.522 -2.387 12.899 1.00 78.38 81 LYS A CA 1
ATOM 640 C C . LYS A 1 81 ? -9.486 -3.311 12.283 1.00 78.38 81 LYS A C 1
ATOM 642 O O . LYS A 1 81 ? -9.038 -3.046 11.168 1.00 78.38 81 LYS A O 1
ATOM 647 N N . ALA A 1 82 ? -9.136 -4.408 12.950 1.00 82.50 82 ALA A N 1
ATOM 648 C CA . ALA A 1 82 ? -8.252 -5.429 12.402 1.00 82.50 82 ALA A CA 1
ATOM 649 C C . ALA A 1 82 ? -8.814 -6.000 11.091 1.00 82.50 82 ALA A C 1
ATOM 651 O O . ALA A 1 82 ? -8.084 -6.132 10.105 1.00 82.50 82 ALA A O 1
ATOM 652 N N . VAL A 1 83 ? -10.118 -6.302 11.057 1.00 86.38 83 VAL A N 1
ATOM 653 C CA . VAL A 1 83 ? -10.814 -6.813 9.864 1.00 86.38 83 VAL A CA 1
ATOM 654 C C . VAL A 1 83 ? -10.826 -5.772 8.744 1.00 86.38 83 VAL A C 1
ATOM 656 O O . VAL A 1 83 ? -10.451 -6.096 7.615 1.00 86.38 83 VAL A O 1
ATOM 659 N N . GLU A 1 84 ? -11.230 -4.535 9.050 1.00 86.12 84 GLU A N 1
ATOM 660 C CA . GLU A 1 84 ? -11.298 -3.422 8.092 1.00 86.12 84 GLU A CA 1
ATOM 661 C C . GLU A 1 84 ? -9.932 -3.162 7.446 1.00 86.12 84 GLU A C 1
ATOM 663 O O . GLU A 1 84 ? -9.791 -3.258 6.226 1.00 86.12 84 GLU A O 1
ATOM 668 N N . LEU A 1 85 ? -8.905 -2.920 8.265 1.00 87.31 85 LEU A N 1
ATOM 669 C CA . LEU A 1 85 ? -7.563 -2.602 7.785 1.00 87.31 85 LEU A CA 1
ATOM 670 C C . LEU A 1 85 ? -6.944 -3.771 7.015 1.00 87.31 85 LEU A C 1
ATOM 672 O O . LEU A 1 85 ? -6.300 -3.562 5.988 1.00 87.31 85 LEU A O 1
ATOM 676 N N . SER A 1 86 ? -7.160 -5.008 7.473 1.00 91.88 86 SER A N 1
ATOM 677 C CA . SER A 1 86 ? -6.671 -6.193 6.765 1.00 91.88 86 SER A CA 1
ATOM 678 C C . SER A 1 86 ? -7.348 -6.357 5.404 1.00 91.88 86 SER A C 1
ATOM 680 O O . SER A 1 86 ? -6.691 -6.750 4.444 1.00 91.88 86 SER A O 1
ATOM 682 N N . ARG A 1 87 ? -8.656 -6.091 5.283 1.00 93.06 87 ARG A N 1
ATOM 683 C CA . ARG A 1 87 ? -9.366 -6.137 3.994 1.00 93.06 87 ARG A CA 1
ATOM 684 C C . ARG A 1 87 ? -8.820 -5.079 3.040 1.00 93.06 87 ARG A C 1
ATOM 686 O O . ARG A 1 87 ? -8.393 -5.434 1.945 1.00 93.06 87 ARG A O 1
ATOM 693 N N . ASP A 1 88 ? -8.787 -3.826 3.474 1.00 92.31 88 ASP A N 1
ATOM 694 C CA . ASP A 1 88 ? -8.365 -2.702 2.637 1.00 92.31 88 ASP A CA 1
ATOM 695 C C . ASP A 1 88 ? -6.898 -2.866 2.192 1.00 92.31 88 ASP A C 1
ATOM 697 O O . ASP A 1 88 ? -6.554 -2.643 1.030 1.00 92.31 88 ASP A O 1
ATOM 701 N N . LEU A 1 89 ? -6.026 -3.365 3.076 1.00 94.44 89 LEU A N 1
ATOM 702 C CA . LEU A 1 89 ? -4.643 -3.669 2.719 1.00 94.44 89 LEU A CA 1
ATOM 703 C C . LEU A 1 89 ? -4.549 -4.792 1.673 1.00 94.44 89 LEU A C 1
ATOM 705 O O . LEU A 1 89 ? -3.757 -4.684 0.738 1.00 94.44 89 LEU A O 1
ATOM 709 N N . ARG A 1 90 ? -5.371 -5.848 1.766 1.00 95.25 90 ARG A N 1
ATOM 710 C CA . ARG A 1 90 ? -5.407 -6.909 0.739 1.00 95.25 90 ARG A CA 1
ATOM 711 C C . ARG A 1 90 ? -5.820 -6.374 -0.628 1.00 95.25 90 ARG A C 1
ATOM 713 O O . ARG A 1 90 ? -5.269 -6.831 -1.628 1.00 95.25 90 ARG A O 1
ATOM 720 N N . GLU A 1 91 ? -6.750 -5.424 -0.680 1.00 94.94 91 GLU A N 1
ATOM 721 C CA . GLU A 1 91 ? -7.154 -4.782 -1.935 1.00 94.94 91 GLU A CA 1
ATOM 722 C C . GLU A 1 91 ? -5.976 -4.048 -2.584 1.00 94.94 91 GLU A C 1
ATOM 724 O O . GLU A 1 91 ? -5.717 -4.244 -3.774 1.00 94.94 91 GLU A O 1
ATOM 729 N N . ILE A 1 92 ? -5.199 -3.296 -1.795 1.00 95.56 92 ILE A N 1
ATOM 730 C CA . ILE A 1 92 ? -3.986 -2.617 -2.276 1.00 95.56 92 ILE A CA 1
ATOM 731 C C . ILE A 1 92 ? -2.951 -3.638 -2.764 1.00 95.56 92 ILE A C 1
ATOM 733 O O . ILE A 1 92 ? -2.425 -3.501 -3.872 1.00 95.56 92 ILE A O 1
ATOM 737 N N . LEU A 1 93 ? -2.672 -4.687 -1.979 1.00 95.38 93 LEU A N 1
ATOM 738 C CA . LEU A 1 93 ? -1.705 -5.716 -2.372 1.00 95.38 93 LEU A CA 1
ATOM 739 C C . LEU A 1 93 ? -2.122 -6.423 -3.671 1.00 95.38 93 LEU A C 1
ATOM 741 O O . LEU A 1 93 ? -1.282 -6.673 -4.536 1.00 95.38 93 LEU A O 1
ATOM 745 N N . ASN A 1 94 ? -3.417 -6.704 -3.837 1.00 94.56 94 ASN A N 1
ATOM 746 C CA . ASN A 1 94 ? -3.954 -7.346 -5.032 1.00 94.56 94 ASN A CA 1
ATOM 747 C C . ASN A 1 94 ? -3.868 -6.440 -6.269 1.00 94.56 94 ASN A C 1
ATOM 749 O O . ASN A 1 94 ? -3.412 -6.882 -7.321 1.00 94.56 94 ASN A O 1
ATOM 753 N N . ALA A 1 95 ? -4.254 -5.168 -6.141 1.00 94.25 95 ALA A N 1
ATOM 754 C CA . ALA A 1 95 ? -4.272 -4.217 -7.253 1.00 94.25 95 ALA A CA 1
ATOM 755 C C . ALA A 1 95 ? -2.876 -3.940 -7.837 1.00 94.25 95 ALA A C 1
ATOM 757 O O . ALA A 1 95 ? -2.750 -3.665 -9.030 1.00 94.25 95 ALA A O 1
ATOM 758 N N . HIS A 1 96 ? -1.831 -4.034 -7.010 1.00 93.62 96 HIS A N 1
ATOM 759 C CA . HIS A 1 96 ? -0.454 -3.700 -7.388 1.00 93.62 96 HIS A CA 1
ATOM 760 C C . HIS A 1 96 ? 0.479 -4.918 -7.509 1.00 93.62 96 HIS A C 1
ATOM 762 O O . HIS A 1 96 ? 1.684 -4.763 -7.717 1.00 93.62 96 HIS A O 1
ATOM 768 N N . GLY A 1 97 ? -0.060 -6.139 -7.419 1.00 91.88 97 GLY A N 1
ATOM 769 C CA . GLY A 1 97 ? 0.711 -7.374 -7.599 1.00 91.88 97 GLY A CA 1
ATOM 770 C C . GLY A 1 97 ? 1.690 -7.678 -6.460 1.00 91.88 97 GLY A C 1
ATOM 771 O O . GLY A 1 97 ? 2.644 -8.431 -6.653 1.00 91.88 97 GLY A O 1
ATOM 772 N N . PHE A 1 98 ? 1.449 -7.131 -5.265 1.00 94.88 98 PHE A N 1
ATOM 773 C CA . PHE A 1 98 ? 2.325 -7.296 -4.105 1.00 94.88 98 PHE A CA 1
ATOM 774 C C . PHE A 1 98 ? 2.200 -8.651 -3.389 1.00 94.88 98 PHE A C 1
ATOM 776 O O . PHE A 1 98 ? 2.817 -8.878 -2.353 1.00 94.88 98 PHE A O 1
ATOM 783 N N . TRP A 1 99 ? 1.409 -9.581 -3.924 1.00 93.44 99 TRP A N 1
ATOM 784 C CA . TRP A 1 99 ? 1.331 -10.946 -3.394 1.00 93.44 99 TRP A CA 1
ATOM 785 C C . TRP A 1 99 ? 2.541 -11.794 -3.763 1.00 93.44 99 TRP A C 1
ATOM 787 O O . TRP A 1 99 ? 3.003 -12.603 -2.957 1.00 93.44 99 TRP A O 1
ATOM 797 N N . ASP A 1 100 ? 3.067 -11.580 -4.963 1.00 90.94 100 ASP A N 1
ATOM 798 C CA . ASP A 1 100 ? 4.146 -12.392 -5.514 1.00 90.94 100 ASP A CA 1
ATOM 799 C C . ASP A 1 100 ? 5.469 -11.630 -5.570 1.00 90.94 100 ASP A C 1
ATOM 801 O O . ASP A 1 100 ? 6.531 -12.253 -5.677 1.00 90.94 100 ASP A O 1
ATOM 805 N N . GLN A 1 101 ? 5.414 -10.293 -5.564 1.00 93.12 101 GLN A N 1
ATOM 806 C CA . GLN A 1 101 ? 6.544 -9.432 -5.902 1.00 93.12 101 GLN A CA 1
ATOM 807 C C . GLN A 1 101 ? 6.521 -8.122 -5.130 1.00 93.12 101 GLN A C 1
ATOM 809 O O . GLN A 1 101 ? 5.467 -7.589 -4.835 1.00 93.12 101 GLN A O 1
ATOM 814 N N . GLY A 1 102 ? 7.685 -7.559 -4.848 1.00 95.12 102 GLY A N 1
ATOM 815 C CA . GLY A 1 102 ? 7.814 -6.264 -4.202 1.00 95.12 102 GLY A CA 1
ATOM 816 C C . GLY A 1 102 ? 9.146 -6.144 -3.484 1.00 95.12 102 GLY A C 1
ATOM 817 O O . GLY A 1 102 ? 10.007 -7.018 -3.563 1.00 95.12 102 GLY A O 1
ATOM 818 N N . HIS A 1 103 ? 9.303 -5.056 -2.749 1.00 95.50 103 HIS A N 1
ATOM 819 C CA . HIS A 1 103 ? 10.435 -4.833 -1.877 1.00 95.50 103 HIS A CA 1
ATOM 820 C C . HIS A 1 103 ? 10.294 -5.722 -0.641 1.00 95.50 103 HIS A C 1
ATOM 822 O O . HIS A 1 103 ? 9.188 -5.947 -0.141 1.00 95.50 103 HIS A O 1
ATOM 828 N N . GLN A 1 104 ? 11.418 -6.191 -0.102 1.00 92.31 104 GLN A N 1
ATOM 829 C CA . GLN A 1 104 ? 11.446 -7.151 1.003 1.00 92.31 104 GLN A CA 1
ATOM 830 C C . GLN A 1 104 ? 10.657 -6.690 2.242 1.00 92.31 104 GLN A C 1
ATOM 832 O O . GLN A 1 104 ? 10.098 -7.514 2.962 1.00 92.31 104 GLN A O 1
ATOM 837 N N . SER A 1 105 ? 10.552 -5.381 2.476 1.00 93.75 105 SER A N 1
ATOM 838 C CA . SER A 1 105 ? 9.754 -4.818 3.577 1.00 93.75 105 SER A CA 1
ATOM 839 C C . SER A 1 105 ? 8.251 -5.111 3.472 1.00 93.75 105 SER A C 1
ATOM 841 O O . SER A 1 105 ? 7.584 -5.205 4.500 1.00 93.75 105 SER A O 1
ATOM 843 N N . VAL A 1 106 ? 7.714 -5.314 2.263 1.00 95.94 106 VAL A N 1
ATOM 844 C CA . VAL A 1 106 ? 6.298 -5.664 2.040 1.00 95.94 106 VAL A CA 1
ATOM 845 C C . VAL A 1 106 ? 6.020 -7.123 2.416 1.00 95.94 106 VAL A C 1
ATOM 847 O O . VAL A 1 106 ? 4.896 -7.458 2.794 1.00 95.94 106 VAL A O 1
ATOM 850 N N . LYS A 1 107 ? 7.047 -7.988 2.394 1.00 92.62 107 LYS A N 1
ATOM 851 C CA . LYS A 1 107 ? 6.920 -9.424 2.688 1.00 92.62 107 LYS A CA 1
ATOM 852 C C . LYS A 1 107 ? 6.293 -9.682 4.060 1.00 92.62 107 LYS A C 1
ATOM 854 O O . LYS A 1 107 ? 5.462 -10.570 4.179 1.00 92.62 107 LYS A O 1
ATOM 859 N N . TYR A 1 108 ? 6.612 -8.863 5.064 1.00 90.50 108 TYR A N 1
ATOM 860 C CA . TYR A 1 108 ? 6.016 -8.971 6.401 1.00 90.50 108 TYR A CA 1
ATOM 861 C C . TYR A 1 108 ? 4.484 -8.814 6.384 1.00 90.50 108 TYR A C 1
ATOM 863 O O . TYR A 1 108 ? 3.774 -9.635 6.961 1.00 90.50 108 TYR A O 1
ATOM 871 N N . LEU A 1 109 ? 3.970 -7.794 5.686 1.00 93.75 109 LEU A N 1
ATOM 872 C CA . LEU A 1 109 ? 2.526 -7.555 5.559 1.00 93.75 109 LEU A CA 1
ATOM 873 C C . LEU A 1 109 ? 1.847 -8.665 4.752 1.00 93.75 109 LEU A C 1
ATOM 875 O O . LEU A 1 109 ? 0.797 -9.169 5.142 1.00 93.75 109 LEU A O 1
ATOM 879 N N . ARG A 1 110 ? 2.470 -9.077 3.643 1.00 94.31 110 ARG A N 1
ATOM 880 C CA . ARG A 1 110 ? 2.002 -10.194 2.816 1.00 94.31 110 ARG A CA 1
ATOM 881 C C . ARG A 1 110 ? 1.882 -11.472 3.645 1.00 94.31 110 ARG A C 1
ATOM 883 O O . ARG A 1 110 ? 0.813 -12.076 3.669 1.00 94.31 110 ARG A O 1
ATOM 890 N N . ASP A 1 111 ? 2.948 -11.858 4.342 1.00 92.12 111 ASP A N 1
ATOM 891 C CA . ASP A 1 111 ? 2.999 -13.097 5.116 1.00 92.12 111 ASP A CA 1
ATOM 892 C C . ASP A 1 111 ? 2.004 -13.076 6.290 1.00 92.12 111 ASP A C 1
ATOM 894 O O . ASP A 1 111 ? 1.366 -14.092 6.575 1.00 92.12 111 ASP A O 1
ATOM 898 N N . GLY A 1 112 ? 1.800 -11.911 6.917 1.00 90.38 112 GLY A N 1
ATOM 899 C CA . GLY A 1 112 ? 0.785 -11.720 7.955 1.00 90.38 112 GLY A CA 1
ATOM 900 C C . GLY A 1 112 ? -0.658 -11.855 7.449 1.00 90.38 112 GLY A C 1
ATOM 901 O O . GLY A 1 112 ? -1.516 -12.349 8.180 1.00 90.38 112 GLY A O 1
ATOM 902 N N . LEU A 1 113 ? -0.924 -11.485 6.192 1.00 92.19 113 LEU A N 1
ATOM 903 C CA . LEU A 1 113 ? -2.255 -11.538 5.570 1.00 92.19 113 LEU A CA 1
ATOM 904 C C . LEU A 1 113 ? -2.542 -12.832 4.789 1.00 92.19 113 LEU A C 1
ATOM 906 O O . LEU A 1 113 ? -3.674 -13.027 4.322 1.00 92.19 113 LEU A O 1
ATOM 910 N N . LEU A 1 114 ? -1.550 -13.718 4.640 1.00 87.50 114 LEU A N 1
ATOM 911 C CA . LEU A 1 114 ? -1.689 -14.995 3.937 1.00 87.50 114 LEU A CA 1
ATOM 912 C C . LEU A 1 114 ? -2.825 -15.844 4.532 1.00 87.50 114 LEU A C 1
ATOM 914 O O . LEU A 1 114 ? -2.929 -16.027 5.749 1.00 87.50 114 LEU A O 1
ATOM 918 N N . HIS A 1 115 ? -3.619 -16.455 3.649 1.00 75.38 115 HIS A N 1
ATOM 919 C CA . HIS A 1 115 ? -4.782 -17.296 3.977 1.00 75.38 115 HIS A CA 1
ATOM 920 C C . HIS A 1 115 ? -5.939 -16.551 4.665 1.00 75.38 115 HIS A C 1
ATOM 922 O O . HIS A 1 115 ? -6.682 -17.144 5.440 1.00 75.38 115 HIS A O 1
ATOM 928 N N . GLY A 1 116 ? -6.097 -15.249 4.407 1.00 66.50 116 GLY A N 1
ATOM 929 C CA . GLY A 1 116 ? -7.219 -14.478 4.957 1.00 66.50 116 GLY A CA 1
ATOM 930 C C . GLY A 1 116 ? -7.094 -14.191 6.455 1.00 66.50 116 GLY A C 1
ATOM 931 O O . GLY A 1 116 ? -8.072 -13.807 7.090 1.00 66.50 116 GLY A O 1
ATOM 932 N N . ARG A 1 117 ? -5.890 -14.342 7.023 1.00 75.56 117 ARG A N 1
ATOM 933 C CA . ARG A 1 117 ? -5.605 -13.999 8.420 1.00 75.56 117 ARG A CA 1
ATOM 934 C C . ARG A 1 117 ? -5.657 -12.496 8.630 1.00 75.56 117 ARG A C 1
ATOM 936 O O . ARG A 1 117 ? -5.069 -11.754 7.846 1.00 75.56 117 ARG A O 1
ATOM 943 N N . ASN A 1 118 ? -6.363 -12.058 9.667 1.00 82.44 118 ASN A N 1
ATOM 944 C CA . ASN A 1 118 ? -6.383 -10.653 10.056 1.00 82.44 118 ASN A CA 1
ATOM 945 C C . ASN A 1 118 ? -5.178 -10.352 10.939 1.00 82.44 118 ASN A C 1
ATOM 947 O O . ASN A 1 118 ? -4.841 -11.122 11.839 1.00 82.44 118 ASN A O 1
ATOM 951 N N . MET A 1 119 ? -4.533 -9.230 10.654 1.00 86.44 119 MET A N 1
ATOM 952 C CA . MET A 1 119 ? -3.480 -8.674 11.490 1.00 86.44 119 MET A CA 1
ATOM 953 C C . MET A 1 119 ? -4.103 -7.677 12.467 1.00 86.44 119 MET A C 1
ATOM 955 O O . MET A 1 119 ? -5.108 -7.042 12.146 1.00 86.44 119 MET A O 1
ATOM 959 N N . THR A 1 120 ? -3.500 -7.518 13.645 1.00 82.94 120 THR A N 1
ATOM 960 C CA . THR A 1 120 ? -3.878 -6.431 14.555 1.00 82.94 120 THR A CA 1
ATOM 961 C C . THR A 1 120 ? -3.563 -5.075 13.910 1.00 82.94 120 THR A C 1
ATOM 963 O O . THR A 1 120 ? -2.652 -5.000 13.075 1.00 82.94 120 THR A O 1
ATOM 966 N N . PRO A 1 121 ? -4.266 -3.993 14.295 1.00 81.12 121 PRO 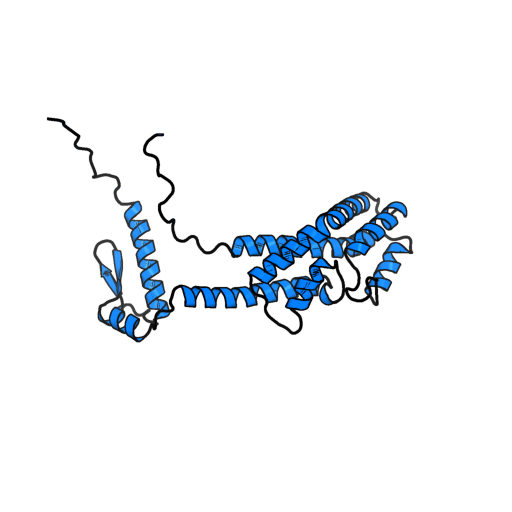A N 1
ATOM 967 C CA . PRO A 1 121 ? -3.960 -2.652 13.799 1.00 81.12 121 PRO A CA 1
ATOM 968 C C . PRO A 1 121 ? -2.483 -2.275 13.984 1.00 81.12 121 PRO A C 1
ATOM 970 O O . PRO A 1 121 ? -1.859 -1.774 13.050 1.00 81.12 121 PRO A O 1
ATOM 973 N N . ASP A 1 122 ? -1.893 -2.618 15.131 1.00 79.88 122 ASP A N 1
ATOM 974 C CA . ASP A 1 122 ? -0.485 -2.337 15.431 1.00 79.88 122 ASP A CA 1
ATOM 975 C C . ASP A 1 122 ? 0.472 -3.056 14.481 1.00 79.88 122 ASP A C 1
ATOM 977 O O . ASP A 1 122 ? 1.371 -2.430 13.919 1.00 79.88 122 ASP A O 1
ATOM 981 N N . ASN A 1 123 ? 0.246 -4.348 14.220 1.00 84.06 123 ASN A N 1
ATOM 982 C CA . ASN A 1 123 ? 1.082 -5.109 13.291 1.00 84.06 123 ASN A CA 1
ATOM 983 C C . ASN A 1 123 ? 0.988 -4.532 11.867 1.00 84.06 123 ASN A C 1
ATOM 985 O O . ASN A 1 123 ? 1.980 -4.498 11.136 1.00 84.06 123 ASN A O 1
ATOM 989 N N . ILE A 1 124 ? -0.195 -4.056 11.460 1.00 87.94 124 ILE A N 1
ATOM 990 C CA . ILE A 1 124 ? -0.391 -3.394 10.163 1.00 87.94 124 ILE A CA 1
ATOM 991 C C . ILE A 1 124 ? 0.397 -2.081 10.112 1.00 87.94 124 ILE A C 1
ATOM 993 O O . ILE A 1 124 ? 1.150 -1.854 9.163 1.00 87.94 124 ILE A O 1
ATOM 997 N N . LEU A 1 125 ? 0.276 -1.229 11.133 1.00 87.19 125 LEU A N 1
ATOM 998 C CA . LEU A 1 125 ? 0.980 0.054 11.208 1.00 87.19 125 LEU A CA 1
ATOM 999 C C . LEU A 1 125 ? 2.503 -0.115 11.262 1.00 87.19 125 LEU A C 1
ATOM 1001 O O . LEU A 1 125 ? 3.235 0.617 10.584 1.00 87.19 125 LEU A O 1
ATOM 1005 N N . GLU A 1 126 ? 2.991 -1.095 12.019 1.00 86.56 126 GLU A N 1
ATOM 1006 C CA . GLU A 1 126 ? 4.409 -1.441 12.086 1.00 86.56 126 GLU A CA 1
ATOM 1007 C C . GLU A 1 126 ? 4.920 -1.888 10.711 1.00 86.56 126 GLU A C 1
ATOM 1009 O O . GLU A 1 126 ? 5.919 -1.363 10.207 1.00 86.56 126 GLU A O 1
ATOM 1014 N N . GLY A 1 127 ? 4.206 -2.813 10.063 1.00 90.00 127 GLY A N 1
ATOM 1015 C CA . GLY A 1 127 ? 4.565 -3.305 8.738 1.00 90.00 127 GLY A CA 1
ATOM 1016 C C . GLY A 1 127 ? 4.573 -2.198 7.683 1.00 90.00 127 GLY A C 1
ATOM 1017 O O . GLY A 1 127 ? 5.529 -2.083 6.920 1.00 90.00 127 GLY A O 1
ATOM 1018 N N . LEU A 1 128 ? 3.573 -1.316 7.678 1.00 93.00 128 LEU A N 1
ATOM 1019 C CA . LEU A 1 128 ? 3.524 -0.169 6.767 1.00 93.00 128 LEU A CA 1
ATOM 1020 C C . LEU A 1 128 ? 4.651 0.839 7.035 1.00 93.00 128 LEU A C 1
ATOM 1022 O O . LEU A 1 128 ? 5.193 1.428 6.099 1.00 93.00 128 LEU A O 1
ATOM 1026 N N . THR A 1 129 ? 5.044 1.022 8.297 1.00 89.88 129 THR A N 1
ATOM 1027 C CA . THR A 1 129 ? 6.192 1.866 8.663 1.00 89.88 129 THR A CA 1
ATOM 1028 C C . THR A 1 129 ? 7.499 1.272 8.138 1.00 89.88 129 THR A C 1
ATOM 1030 O O . THR A 1 129 ? 8.303 1.991 7.542 1.00 89.88 129 THR A O 1
ATOM 1033 N N . LYS A 1 130 ? 7.689 -0.047 8.270 1.00 93.38 130 LYS A N 1
ATOM 1034 C CA . LYS A 1 130 ? 8.824 -0.767 7.668 1.00 93.38 130 LYS A CA 1
ATOM 1035 C C . LYS A 1 130 ? 8.839 -0.633 6.148 1.00 93.38 130 LYS A C 1
ATOM 1037 O O . LYS A 1 130 ? 9.913 -0.469 5.570 1.00 93.38 130 LYS A O 1
ATOM 1042 N N . VAL A 1 131 ? 7.671 -0.671 5.499 1.00 95.75 131 VAL A N 1
ATOM 1043 C CA . VAL A 1 131 ? 7.563 -0.425 4.055 1.00 95.75 131 VAL A CA 1
ATOM 1044 C C . VAL A 1 131 ? 8.057 0.967 3.708 1.00 95.75 131 VAL A C 1
ATOM 1046 O O . VAL A 1 131 ? 9.015 1.075 2.950 1.00 95.75 131 VAL A O 1
ATOM 1049 N N . MET A 1 132 ? 7.468 2.000 4.311 1.00 94.06 132 MET A N 1
ATOM 1050 C CA . MET A 1 132 ? 7.816 3.399 4.065 1.00 94.06 132 MET A CA 1
ATOM 1051 C C . MET A 1 132 ? 9.319 3.659 4.226 1.00 94.06 132 MET A C 1
ATOM 1053 O O . MET A 1 132 ? 9.932 4.271 3.356 1.00 94.06 132 MET A O 1
ATOM 1057 N N . LEU A 1 133 ? 9.921 3.179 5.317 1.00 91.88 133 LEU A N 1
ATOM 1058 C CA . LEU A 1 133 ? 11.349 3.369 5.574 1.00 91.88 133 LEU A CA 1
ATOM 1059 C C . LEU A 1 133 ? 12.223 2.575 4.600 1.00 91.88 133 LEU A C 1
ATOM 1061 O O . LEU A 1 133 ? 13.229 3.093 4.127 1.00 91.88 133 LEU A O 1
ATOM 1065 N N . GLY A 1 134 ? 11.832 1.337 4.290 1.00 93.56 134 GLY A N 1
ATOM 1066 C CA . GLY A 1 134 ? 12.607 0.450 3.427 1.00 93.56 134 GLY A CA 1
ATOM 1067 C C . GLY A 1 134 ? 12.656 0.903 1.971 1.00 93.56 134 GLY A C 1
ATOM 1068 O O . GLY A 1 134 ? 13.666 0.683 1.320 1.00 93.56 134 GLY A O 1
ATOM 1069 N N . VAL A 1 135 ? 11.597 1.544 1.467 1.00 95.56 135 VAL A N 1
ATOM 1070 C CA . VAL A 1 135 ? 11.499 1.905 0.041 1.00 95.56 135 VAL A CA 1
ATOM 1071 C C . VAL A 1 135 ? 11.822 3.359 -0.259 1.00 95.56 135 VAL A C 1
ATOM 1073 O O . VAL A 1 135 ? 11.954 3.695 -1.428 1.00 95.56 135 VAL A O 1
ATOM 1076 N N . LYS A 1 136 ? 11.938 4.226 0.758 1.00 93.94 136 LYS A N 1
ATOM 1077 C CA . LYS A 1 136 ? 12.026 5.686 0.584 1.00 93.94 136 LYS A CA 1
ATOM 1078 C C . LYS A 1 136 ? 13.041 6.093 -0.486 1.00 93.94 136 LYS A C 1
ATOM 1080 O O . LYS A 1 136 ? 12.686 6.793 -1.423 1.00 93.94 136 LYS A O 1
ATOM 1085 N N . TYR A 1 137 ? 14.282 5.627 -0.360 1.00 93.56 137 TYR A N 1
ATOM 1086 C CA . TYR A 1 137 ? 15.360 6.020 -1.268 1.00 93.56 137 TYR A CA 1
ATOM 1087 C C . TYR A 1 137 ? 15.105 5.567 -2.712 1.00 93.56 137 TYR A C 1
ATOM 1089 O O . TYR A 1 137 ? 15.204 6.366 -3.642 1.00 93.56 137 TYR A O 1
ATOM 1097 N N . ASP A 1 138 ? 14.744 4.297 -2.897 1.00 94.19 138 ASP A N 1
ATOM 1098 C CA . ASP A 1 138 ? 14.511 3.737 -4.228 1.00 94.19 138 ASP A CA 1
ATOM 1099 C C . ASP A 1 138 ? 13.244 4.309 -4.876 1.00 94.19 138 ASP A C 1
ATOM 1101 O O . ASP A 1 138 ? 13.210 4.501 -6.092 1.00 94.19 138 ASP A O 1
ATOM 1105 N N . LEU A 1 139 ? 12.215 4.608 -4.075 1.00 96.25 139 LEU A N 1
ATOM 1106 C CA . LEU A 1 139 ? 10.967 5.218 -4.528 1.00 96.25 139 LEU A CA 1
ATOM 1107 C C . LEU A 1 139 ? 11.182 6.672 -4.955 1.00 96.25 139 LEU A C 1
ATOM 1109 O O . LEU A 1 139 ? 10.766 7.030 -6.052 1.00 96.25 139 LEU A O 1
ATOM 1113 N N . ASP A 1 140 ? 11.894 7.471 -4.155 1.00 95.88 140 ASP A N 1
ATOM 1114 C CA . ASP A 1 140 ? 12.241 8.856 -4.503 1.00 95.88 140 ASP A CA 1
ATOM 1115 C C . ASP A 1 140 ? 13.075 8.894 -5.801 1.00 95.88 140 ASP A C 1
ATOM 1117 O O . ASP A 1 140 ? 12.839 9.712 -6.696 1.00 95.88 140 ASP A O 1
ATOM 1121 N N . ALA A 1 141 ? 14.025 7.962 -5.947 1.00 95.44 141 ALA A N 1
ATOM 1122 C CA . ALA A 1 141 ? 14.820 7.822 -7.163 1.00 95.44 141 ALA A CA 1
ATOM 1123 C C . ALA A 1 141 ? 13.962 7.406 -8.371 1.00 95.44 141 ALA A C 1
ATOM 1125 O O . ALA A 1 141 ? 14.122 7.966 -9.456 1.00 95.44 141 ALA A O 1
ATOM 1126 N N . LEU A 1 142 ? 13.041 6.454 -8.196 1.00 95.94 142 LEU A N 1
ATOM 1127 C CA . LEU A 1 142 ? 12.113 6.036 -9.246 1.00 95.94 142 LEU A CA 1
ATOM 1128 C C . LEU A 1 142 ? 11.211 7.195 -9.688 1.00 95.94 142 LEU A C 1
ATOM 1130 O O . LEU A 1 142 ? 11.062 7.421 -10.888 1.00 95.94 142 LEU A O 1
ATOM 1134 N N . ASP A 1 143 ? 10.651 7.946 -8.744 1.00 96.62 143 ASP A N 1
ATOM 1135 C CA . ASP A 1 143 ? 9.774 9.083 -9.021 1.00 96.62 143 ASP A CA 1
ATOM 1136 C C . ASP A 1 143 ? 10.501 10.202 -9.762 1.00 96.62 143 ASP A C 1
ATOM 1138 O O . ASP A 1 143 ? 9.956 10.764 -10.714 1.00 96.62 143 ASP A O 1
ATOM 1142 N N . SER A 1 144 ? 11.752 10.479 -9.387 1.00 96.00 144 SER A N 1
ATOM 1143 C CA . SER A 1 144 ? 12.602 11.423 -10.113 1.00 96.00 144 SER A CA 1
ATOM 1144 C C . SER A 1 144 ? 12.789 10.996 -11.569 1.00 96.00 144 SER A C 1
ATOM 1146 O O . SER A 1 144 ? 12.569 11.800 -12.471 1.00 96.00 144 SER A O 1
ATOM 1148 N N . VAL A 1 145 ? 13.128 9.728 -11.821 1.00 94.31 145 VAL A N 1
ATOM 1149 C CA . VAL A 1 145 ? 13.342 9.240 -13.192 1.00 94.31 145 VAL A CA 1
ATOM 1150 C C . VAL A 1 145 ? 12.028 9.190 -13.980 1.00 94.31 145 VAL A C 1
ATOM 1152 O O . VAL A 1 145 ? 12.016 9.455 -15.179 1.00 94.31 145 VAL A O 1
ATOM 1155 N N . LEU A 1 146 ? 10.902 8.888 -13.330 1.00 94.12 146 LEU A N 1
ATOM 1156 C CA . LEU A 1 146 ? 9.574 8.997 -13.940 1.00 94.12 146 LEU A CA 1
ATOM 1157 C C . LEU A 1 146 ? 9.216 10.447 -14.301 1.00 94.12 146 LEU A C 1
ATOM 1159 O O . LEU A 1 146 ? 8.443 10.652 -15.236 1.00 94.12 146 LEU A O 1
ATOM 1163 N N . GLY A 1 147 ? 9.766 11.435 -13.591 1.00 92.75 147 GLY A N 1
ATOM 1164 C CA . GLY A 1 147 ? 9.750 12.843 -13.989 1.00 92.75 147 GLY A CA 1
ATOM 1165 C C . GLY A 1 147 ? 10.441 13.049 -15.336 1.00 92.75 147 GLY A C 1
ATOM 1166 O O . GLY A 1 147 ? 9.796 13.519 -16.269 1.00 92.75 147 GLY A O 1
ATOM 1167 N N . ASP A 1 148 ? 11.681 12.570 -15.475 1.00 91.44 148 ASP A N 1
ATOM 1168 C CA . ASP A 1 148 ? 12.448 12.651 -16.730 1.00 91.44 148 ASP A CA 1
ATOM 1169 C C . ASP A 1 148 ? 11.698 11.995 -17.913 1.00 91.44 148 ASP A C 1
ATOM 1171 O O . ASP A 1 148 ? 11.734 12.481 -19.041 1.00 91.44 148 ASP A O 1
ATOM 1175 N N . VAL A 1 149 ? 10.979 10.887 -17.671 1.00 89.50 149 VAL A N 1
ATOM 1176 C CA . VAL A 1 149 ? 10.159 10.215 -18.702 1.00 89.50 149 VAL A CA 1
ATOM 1177 C C . VAL A 1 149 ? 9.025 11.111 -19.202 1.00 89.50 149 VAL A C 1
ATOM 1179 O O . VAL A 1 149 ? 8.695 11.053 -20.382 1.00 89.50 149 VAL A O 1
ATOM 1182 N N . LYS A 1 150 ? 8.416 11.924 -18.331 1.00 86.38 150 LYS A N 1
ATOM 1183 C CA . LYS A 1 150 ? 7.331 12.846 -18.714 1.00 86.38 150 LYS A CA 1
ATOM 1184 C C . LYS A 1 150 ? 7.830 14.025 -19.543 1.00 86.38 150 LYS A C 1
ATOM 1186 O O . LYS A 1 150 ? 7.041 14.611 -20.272 1.00 86.38 150 LYS A O 1
ATOM 1191 N N . GLU A 1 151 ? 9.105 14.368 -19.405 1.00 86.88 151 GLU A N 1
ATOM 1192 C CA . GLU A 1 151 ? 9.766 15.423 -20.177 1.00 86.88 151 GLU A CA 1
ATOM 1193 C C . GLU A 1 151 ? 10.301 14.917 -21.525 1.00 86.88 151 GLU A C 1
ATOM 1195 O O . GLU A 1 151 ? 10.739 15.713 -22.352 1.00 86.88 151 GLU A O 1
ATOM 1200 N N . CYS A 1 152 ? 10.269 13.602 -21.769 1.00 84.12 152 CYS A N 1
ATOM 1201 C CA . CYS A 1 152 ? 10.594 13.053 -23.078 1.00 84.12 152 CYS A CA 1
ATOM 1202 C C . CYS A 1 152 ? 9.485 13.405 -24.076 1.00 84.12 152 CYS A C 1
ATOM 1204 O O . CYS A 1 152 ? 8.323 13.068 -23.849 1.00 84.12 152 CYS A O 1
ATOM 1206 N N . ASP A 1 153 ? 9.857 14.000 -25.211 1.00 71.25 153 ASP A N 1
ATOM 1207 C CA . ASP A 1 153 ? 8.945 14.171 -26.343 1.00 71.25 153 ASP A CA 1
ATOM 1208 C C . ASP A 1 153 ? 8.352 12.814 -26.771 1.00 71.25 153 ASP A C 1
ATOM 1210 O O . ASP A 1 153 ? 9.021 11.778 -26.685 1.00 71.25 153 ASP A O 1
ATOM 1214 N N . ASP A 1 154 ? 7.108 12.827 -27.267 1.00 67.81 154 ASP A N 1
ATOM 1215 C CA . ASP A 1 154 ? 6.208 11.673 -27.491 1.00 67.81 154 ASP A CA 1
ATOM 1216 C C . ASP A 1 154 ? 6.749 10.510 -28.348 1.00 67.81 154 ASP A C 1
ATOM 1218 O O . ASP A 1 154 ? 6.067 9.501 -28.546 1.00 67.81 154 ASP A O 1
ATOM 1222 N N . TYR A 1 155 ? 7.968 10.611 -28.865 1.00 73.00 155 TYR A N 1
ATOM 1223 C CA . TYR A 1 155 ? 8.553 9.606 -29.729 1.00 73.00 155 TYR A CA 1
ATOM 1224 C C . TYR A 1 155 ? 9.161 8.455 -28.921 1.00 73.00 155 TYR A C 1
ATOM 1226 O O . TYR A 1 155 ? 8.610 7.358 -28.961 1.00 73.00 155 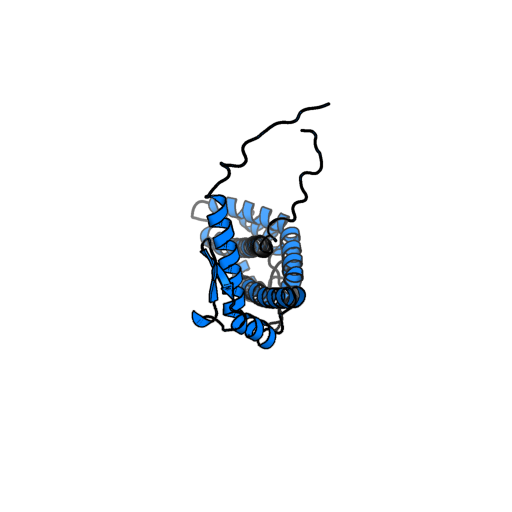TYR A O 1
ATOM 1234 N N . LEU A 1 156 ? 10.265 8.641 -28.185 1.00 84.19 156 LEU A N 1
ATOM 1235 C CA . LEU A 1 156 ? 11.022 7.512 -27.616 1.00 84.19 156 LEU A CA 1
ATOM 1236 C C . LEU A 1 156 ? 11.722 7.870 -26.298 1.00 84.19 156 LEU A C 1
ATOM 1238 O O . LEU A 1 156 ? 12.291 8.950 -26.173 1.00 84.19 156 LEU A O 1
ATOM 1242 N N . VAL A 1 157 ? 11.770 6.925 -25.351 1.00 87.25 157 VAL A N 1
ATOM 1243 C CA . VAL A 1 157 ? 12.546 7.096 -24.109 1.00 87.25 157 VAL A CA 1
ATOM 1244 C C . VAL A 1 157 ? 14.032 6.785 -24.347 1.00 87.25 157 VAL A C 1
ATOM 1246 O O . VAL A 1 157 ? 14.362 5.677 -24.782 1.00 87.25 157 VAL A O 1
ATOM 1249 N N . PRO A 1 158 ? 14.956 7.708 -24.021 1.00 88.94 158 PRO A N 1
ATOM 1250 C CA . PRO A 1 158 ? 16.392 7.470 -24.092 1.00 88.94 158 PRO A CA 1
ATOM 1251 C C . PRO A 1 158 ? 16.852 6.246 -23.289 1.00 88.94 158 PRO A C 1
ATOM 1253 O O . PRO A 1 158 ? 16.450 6.037 -22.142 1.00 88.94 158 PRO A O 1
ATOM 1256 N N . ALA A 1 159 ? 17.805 5.489 -23.840 1.00 87.44 159 ALA A N 1
ATOM 1257 C CA . ALA A 1 159 ? 18.363 4.295 -23.194 1.00 87.44 159 ALA A CA 1
ATOM 1258 C C . ALA A 1 159 ? 18.952 4.574 -21.796 1.00 87.44 159 ALA A C 1
ATOM 1260 O O . ALA A 1 159 ? 18.893 3.722 -20.908 1.00 87.44 159 ALA A O 1
ATOM 1261 N N . ILE A 1 160 ? 19.490 5.779 -21.571 1.00 89.12 160 ILE A N 1
ATOM 1262 C CA . ILE A 1 160 ? 20.012 6.193 -20.261 1.00 89.12 160 ILE A CA 1
ATOM 1263 C C . ILE A 1 160 ? 18.904 6.272 -19.197 1.00 89.12 160 ILE A C 1
ATOM 1265 O O . ILE A 1 160 ? 19.114 5.832 -18.067 1.00 89.12 160 ILE A O 1
ATOM 1269 N N . ILE A 1 161 ? 17.711 6.746 -19.569 1.00 90.50 161 ILE A N 1
ATOM 1270 C CA . ILE A 1 161 ? 16.540 6.821 -18.687 1.00 90.50 161 ILE A CA 1
ATOM 1271 C C . ILE A 1 161 ? 16.011 5.408 -18.416 1.00 90.50 161 ILE A C 1
ATOM 1273 O O . ILE A 1 161 ? 15.817 5.045 -17.257 1.00 90.50 161 ILE A O 1
ATOM 1277 N N . LEU A 1 162 ? 15.895 4.559 -19.446 1.00 89.19 162 LEU A N 1
ATOM 1278 C CA . LEU A 1 162 ? 15.496 3.150 -19.284 1.00 89.19 162 LEU A CA 1
ATOM 1279 C C . LEU A 1 162 ? 16.435 2.381 -18.341 1.00 89.19 162 LEU A C 1
ATOM 1281 O O . LEU A 1 162 ? 15.980 1.607 -17.491 1.00 89.19 162 LEU A O 1
ATOM 1285 N N . ARG A 1 163 ? 17.748 2.624 -18.429 1.00 89.06 163 ARG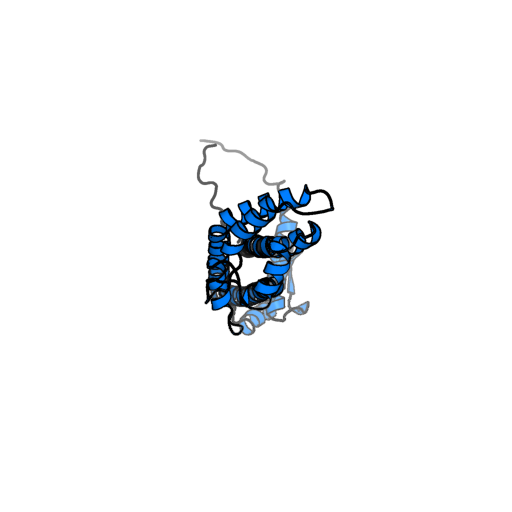 A N 1
ATOM 1286 C CA . ARG A 1 163 ? 18.741 2.019 -17.531 1.00 89.06 163 ARG A CA 1
ATOM 1287 C C . ARG A 1 163 ? 18.560 2.473 -16.081 1.00 89.06 163 ARG A C 1
ATOM 1289 O O . ARG A 1 163 ? 18.653 1.641 -15.174 1.00 89.06 163 ARG A O 1
ATOM 1296 N N . ARG A 1 164 ? 18.290 3.763 -15.851 1.00 91.00 164 ARG A N 1
ATOM 1297 C CA . ARG A 1 164 ? 18.009 4.303 -14.510 1.00 91.00 164 ARG A CA 1
ATOM 1298 C C . ARG A 1 164 ? 16.726 3.702 -13.935 1.00 91.00 164 ARG A C 1
ATOM 1300 O O . ARG A 1 164 ? 16.779 3.141 -12.846 1.00 91.00 164 ARG A O 1
ATOM 1307 N N . LEU A 1 165 ? 15.631 3.691 -14.702 1.00 91.12 165 LEU A N 1
ATOM 1308 C CA . LEU A 1 165 ? 14.358 3.071 -14.298 1.00 91.12 165 LEU A CA 1
ATOM 1309 C C . LEU A 1 165 ? 14.532 1.609 -13.908 1.00 91.12 165 LEU A C 1
ATOM 1311 O O . LEU A 1 165 ? 14.054 1.181 -12.859 1.00 91.12 165 LEU A O 1
ATOM 1315 N N . THR A 1 166 ? 15.261 0.857 -14.733 1.00 88.62 166 THR A N 1
ATOM 1316 C CA . THR A 1 166 ? 15.547 -0.556 -14.481 1.00 88.62 166 THR A CA 1
ATOM 1317 C C . THR A 1 166 ? 16.305 -0.751 -13.172 1.00 88.62 166 THR A C 1
ATOM 1319 O O . THR A 1 166 ? 16.069 -1.720 -12.456 1.00 88.62 166 THR A O 1
ATOM 1322 N N . THR A 1 167 ? 17.227 0.158 -12.860 1.00 88.62 167 THR A N 1
ATOM 1323 C CA . THR A 1 167 ? 18.057 0.081 -11.656 1.00 88.62 167 THR A CA 1
ATOM 1324 C C . THR A 1 167 ? 17.227 0.370 -10.407 1.00 88.62 167 THR A C 1
ATOM 1326 O O . THR A 1 167 ? 17.187 -0.470 -9.513 1.00 88.62 167 THR A O 1
ATOM 1329 N N . CYS A 1 168 ? 16.500 1.491 -10.380 1.00 88.94 168 CYS A N 1
ATOM 1330 C CA . CYS A 1 168 ? 15.671 1.885 -9.234 1.00 88.94 168 CYS A CA 1
ATOM 1331 C C . CYS A 1 168 ? 14.522 0.896 -8.984 1.00 88.94 168 CYS A C 1
ATOM 1333 O O . CYS A 1 168 ? 14.222 0.535 -7.850 1.00 88.94 168 CYS A O 1
ATOM 1335 N N . SER A 1 169 ? 13.904 0.388 -10.050 1.00 90.19 169 SER A N 1
ATOM 1336 C CA . SER A 1 169 ? 12.717 -0.462 -9.919 1.00 90.19 169 SER A CA 1
ATOM 1337 C C . SER A 1 169 ? 13.044 -1.897 -9.504 1.00 90.19 169 SER A C 1
ATOM 1339 O O . SER A 1 169 ? 12.182 -2.580 -8.958 1.00 90.19 169 SER A O 1
ATOM 1341 N N . LYS A 1 170 ? 14.266 -2.393 -9.762 1.00 87.62 170 LYS A N 1
ATOM 1342 C CA . LYS A 1 170 ? 14.652 -3.773 -9.406 1.00 87.62 170 LYS A CA 1
ATOM 1343 C C . LYS A 1 170 ? 14.706 -3.981 -7.896 1.00 87.62 170 LYS A C 1
ATOM 1345 O O . LYS A 1 170 ? 14.356 -5.057 -7.434 1.00 87.62 170 LYS A O 1
ATOM 1350 N N . ALA A 1 171 ? 15.111 -2.969 -7.133 1.00 86.56 171 ALA A N 1
ATOM 1351 C CA . ALA A 1 171 ? 15.054 -3.032 -5.674 1.00 86.56 171 ALA A CA 1
ATOM 1352 C C . ALA A 1 171 ? 13.599 -3.054 -5.169 1.00 86.56 171 ALA A C 1
ATOM 1354 O O . ALA A 1 171 ? 13.270 -3.734 -4.200 1.00 86.56 171 ALA A O 1
ATOM 1355 N N . LEU A 1 172 ? 12.711 -2.357 -5.880 1.00 92.81 172 LEU A N 1
ATOM 1356 C CA . LEU A 1 172 ? 11.314 -2.181 -5.503 1.00 92.81 172 LEU A CA 1
ATOM 1357 C C . LEU A 1 172 ? 10.391 -3.320 -5.937 1.00 92.81 172 LEU A C 1
ATOM 1359 O O . LEU A 1 172 ? 9.295 -3.442 -5.395 1.00 92.81 172 LEU A O 1
ATOM 1363 N N . TYR A 1 173 ? 10.752 -4.121 -6.936 1.00 92.75 173 TYR A N 1
ATOM 1364 C CA . TYR A 1 173 ? 9.790 -5.035 -7.550 1.00 92.75 173 TYR A CA 1
ATOM 1365 C C . TYR A 1 173 ? 10.450 -6.315 -8.059 1.00 92.75 173 TYR A C 1
ATOM 1367 O O . TYR A 1 173 ? 10.708 -6.490 -9.248 1.00 92.75 173 TYR A O 1
ATOM 1375 N N . VAL A 1 174 ? 10.724 -7.227 -7.127 1.00 92.75 174 VAL A N 1
ATOM 1376 C CA . VAL A 1 174 ? 11.250 -8.575 -7.385 1.00 92.75 174 VAL A CA 1
ATOM 1377 C C . VAL A 1 174 ? 10.406 -9.613 -6.674 1.00 92.75 174 VAL A C 1
ATOM 1379 O O . VAL A 1 174 ? 9.743 -9.318 -5.685 1.00 92.75 174 VAL A O 1
ATOM 1382 N N . ASN A 1 175 ? 10.428 -10.850 -7.158 1.00 93.38 175 ASN A N 1
ATOM 1383 C CA . ASN A 1 175 ? 9.778 -11.938 -6.447 1.00 93.38 175 ASN A CA 1
ATOM 1384 C C . ASN A 1 175 ? 10.455 -12.184 -5.088 1.00 93.38 175 ASN A C 1
ATOM 1386 O O . ASN A 1 175 ? 11.680 -12.289 -5.008 1.00 93.38 175 ASN A O 1
ATOM 1390 N N . TYR A 1 176 ? 9.642 -12.319 -4.039 1.00 91.12 176 TYR A N 1
ATOM 1391 C CA . TYR A 1 176 ? 10.104 -12.399 -2.649 1.00 91.12 176 TYR A CA 1
ATOM 1392 C C . TYR A 1 176 ? 10.979 -13.607 -2.315 1.00 91.12 176 TYR A C 1
ATOM 1394 O O . TYR A 1 176 ? 11.684 -13.585 -1.304 1.00 91.12 176 TYR A O 1
ATOM 1402 N N . ASP A 1 177 ? 10.878 -14.680 -3.097 1.00 88.44 177 ASP A N 1
ATOM 1403 C CA . ASP A 1 177 ? 11.543 -15.948 -2.796 1.00 88.44 177 ASP A CA 1
ATOM 1404 C C . ASP A 1 177 ? 12.796 -16.140 -3.652 1.00 88.44 177 ASP A C 1
ATOM 1406 O O . ASP A 1 177 ? 13.788 -16.705 -3.199 1.00 88.44 177 ASP A O 1
ATOM 1410 N N . THR A 1 178 ? 12.785 -15.620 -4.879 1.00 90.31 178 THR A N 1
ATOM 1411 C CA . THR A 1 178 ? 13.910 -15.742 -5.816 1.00 90.31 178 THR A CA 1
ATOM 1412 C C . THR A 1 178 ? 14.803 -14.505 -5.871 1.00 90.31 178 THR A C 1
ATOM 1414 O O . THR A 1 178 ? 15.906 -14.587 -6.414 1.00 90.31 178 THR A O 1
ATOM 1417 N N . GLY A 1 179 ? 14.336 -13.352 -5.375 1.00 88.69 179 GLY A N 1
ATOM 1418 C CA . GLY A 1 179 ? 15.018 -12.062 -5.523 1.00 88.69 179 GLY A CA 1
ATOM 1419 C C . GLY A 1 179 ? 15.155 -11.610 -6.981 1.00 88.69 179 GLY A C 1
ATOM 1420 O O . GLY A 1 179 ? 15.997 -10.774 -7.302 1.00 88.69 179 GLY A O 1
ATOM 1421 N N . LYS A 1 180 ? 14.369 -12.200 -7.890 1.00 88.94 180 LYS A N 1
ATOM 1422 C CA . LYS A 1 180 ? 14.444 -11.982 -9.338 1.00 88.94 180 LYS A CA 1
ATOM 1423 C C . LYS A 1 180 ? 13.074 -11.638 -9.905 1.00 88.94 180 LYS A C 1
ATOM 1425 O O . LYS A 1 180 ? 12.036 -11.951 -9.327 1.00 88.94 180 LYS A O 1
ATOM 1430 N N . LEU A 1 181 ? 13.074 -11.021 -11.080 1.00 87.88 181 LEU A N 1
ATOM 1431 C CA . LEU A 1 181 ? 11.873 -10.908 -11.900 1.00 87.88 181 LEU A CA 1
ATOM 1432 C C . LEU A 1 181 ? 11.511 -12.294 -12.438 1.00 87.88 181 LEU A C 1
ATOM 1434 O O . LEU A 1 181 ? 12.378 -13.016 -12.930 1.00 87.88 181 LEU A O 1
ATOM 1438 N N . THR A 1 182 ? 10.239 -12.670 -12.349 1.00 85.94 182 THR A N 1
ATOM 1439 C CA . THR A 1 182 ? 9.761 -13.985 -12.792 1.00 85.94 182 THR A CA 1
ATOM 1440 C C . THR A 1 182 ? 8.421 -13.875 -13.517 1.00 85.94 182 THR A C 1
ATOM 1442 O O . THR A 1 182 ? 7.693 -12.886 -13.386 1.00 85.94 182 THR A O 1
ATOM 1445 N N . GLY A 1 183 ? 8.109 -14.897 -14.319 1.00 86.62 183 GLY A N 1
ATOM 1446 C CA . GLY A 1 183 ? 6.811 -15.056 -14.971 1.00 86.62 183 GLY A CA 1
ATOM 1447 C C . GLY A 1 183 ? 6.395 -13.855 -15.823 1.00 86.62 183 GLY A C 1
ATOM 1448 O O . GLY A 1 183 ? 7.179 -13.326 -16.610 1.00 86.62 183 GLY A O 1
ATOM 1449 N N . ARG A 1 184 ? 5.140 -13.424 -15.657 1.00 84.94 184 ARG A N 1
ATOM 1450 C CA . ARG A 1 184 ? 4.540 -12.335 -16.445 1.00 84.94 184 ARG A CA 1
ATOM 1451 C C . ARG A 1 184 ? 5.242 -10.993 -16.248 1.00 84.94 184 ARG A C 1
ATOM 1453 O O . ARG A 1 184 ? 5.332 -10.229 -17.202 1.00 84.94 184 ARG A O 1
ATOM 1460 N N . THR A 1 185 ? 5.768 -10.716 -15.055 1.00 84.44 185 THR A N 1
ATOM 1461 C CA . THR A 1 185 ? 6.472 -9.452 -14.807 1.00 84.44 185 THR A CA 1
ATOM 1462 C C . THR A 1 185 ? 7.787 -9.393 -15.557 1.00 84.44 185 THR A C 1
ATOM 1464 O O . THR A 1 185 ? 8.100 -8.348 -16.108 1.00 84.44 185 THR A O 1
ATOM 1467 N N . LEU A 1 186 ? 8.536 -10.498 -15.635 1.00 87.69 186 LEU A N 1
ATOM 1468 C CA . LEU A 1 186 ? 9.771 -10.532 -16.420 1.00 87.69 186 LEU A CA 1
ATOM 1469 C C . LEU A 1 186 ? 9.501 -10.201 -17.895 1.00 87.69 186 LEU A C 1
ATOM 1471 O O . LEU A 1 186 ? 10.225 -9.400 -18.472 1.00 87.69 186 LEU A O 1
ATOM 1475 N N . VAL A 1 187 ? 8.435 -10.770 -18.468 1.00 87.69 187 VAL A N 1
ATOM 1476 C CA . VAL A 1 187 ? 8.030 -10.512 -19.861 1.00 87.69 187 VAL A CA 1
ATOM 1477 C C . VAL A 1 187 ? 7.609 -9.053 -20.058 1.00 87.69 187 VAL A C 1
ATOM 1479 O O . VAL A 1 187 ? 8.101 -8.382 -20.959 1.00 87.69 187 VAL A O 1
ATOM 1482 N N . ALA A 1 188 ? 6.738 -8.531 -19.190 1.00 86.06 188 ALA A N 1
ATOM 1483 C CA . ALA A 1 188 ? 6.306 -7.135 -19.266 1.00 86.06 188 ALA A CA 1
ATOM 1484 C C . ALA A 1 188 ? 7.477 -6.157 -19.071 1.00 86.06 188 ALA A C 1
ATOM 1486 O O . ALA A 1 188 ? 7.518 -5.105 -19.701 1.00 86.06 188 ALA A O 1
ATOM 1487 N N . TRP A 1 189 ? 8.448 -6.517 -18.231 1.00 89.44 189 TRP A N 1
ATOM 1488 C CA . TRP A 1 189 ? 9.657 -5.736 -18.018 1.00 89.44 189 TRP A CA 1
ATOM 1489 C C . TRP A 1 189 ? 10.536 -5.711 -19.267 1.00 89.44 189 TRP A C 1
ATOM 1491 O O . TRP A 1 189 ? 10.900 -4.628 -19.717 1.00 89.44 189 TRP A O 1
ATOM 1501 N N . SER A 1 190 ? 10.836 -6.872 -19.864 1.00 87.44 190 SER A N 1
ATOM 1502 C CA . SER A 1 190 ? 11.683 -6.950 -21.063 1.00 87.44 190 SER A CA 1
ATOM 1503 C C . SER A 1 190 ? 11.072 -6.193 -22.242 1.00 87.44 190 SER A C 1
ATOM 1505 O O . SER A 1 190 ? 11.776 -5.499 -22.967 1.00 87.44 190 SER A O 1
ATOM 1507 N N . GLU A 1 191 ? 9.745 -6.231 -22.398 1.00 86.44 191 GLU A N 1
ATOM 1508 C CA . GLU A 1 191 ? 9.037 -5.433 -23.409 1.00 86.44 191 GLU A CA 1
ATOM 1509 C C . GLU A 1 191 ? 9.236 -3.917 -23.257 1.00 86.44 191 GLU A C 1
ATOM 1511 O O . GLU A 1 191 ? 9.125 -3.181 -24.237 1.00 86.44 191 GLU A O 1
ATOM 1516 N N . VAL A 1 192 ? 9.488 -3.440 -22.037 1.00 85.94 192 VAL A N 1
ATOM 1517 C CA . VAL A 1 192 ? 9.665 -2.015 -21.736 1.00 85.94 192 VAL A CA 1
ATOM 1518 C C . VAL A 1 192 ? 11.144 -1.622 -21.723 1.00 85.94 192 VAL A C 1
ATOM 1520 O O . VAL A 1 192 ? 11.453 -0.467 -21.995 1.00 85.94 192 VAL A O 1
ATOM 1523 N N . THR A 1 193 ? 12.066 -2.542 -21.429 1.00 84.00 193 THR A N 1
ATOM 1524 C CA . THR A 1 193 ? 13.494 -2.210 -21.273 1.00 84.00 193 THR A CA 1
ATOM 1525 C C . THR A 1 193 ? 14.381 -2.603 -22.439 1.00 84.00 193 THR A C 1
ATOM 1527 O O . THR A 1 193 ? 15.400 -1.949 -22.651 1.00 84.00 193 THR A O 1
ATOM 1530 N N . ASP A 1 194 ? 14.021 -3.648 -23.181 1.00 79.81 194 ASP A N 1
ATOM 1531 C CA . ASP A 1 194 ? 14.915 -4.247 -24.181 1.00 79.81 194 ASP A CA 1
ATOM 1532 C C . ASP A 1 194 ? 14.653 -3.696 -25.588 1.00 79.81 194 ASP A C 1
ATOM 1534 O O . ASP A 1 194 ? 15.460 -3.873 -26.501 1.00 79.81 194 ASP A O 1
ATOM 1538 N N . PHE A 1 195 ? 13.541 -2.980 -25.756 1.00 73.44 195 PHE A N 1
ATOM 1539 C CA . PHE A 1 195 ? 13.127 -2.379 -27.013 1.00 73.44 195 PHE A CA 1
ATOM 1540 C C . PHE A 1 195 ? 12.991 -0.867 -26.880 1.00 73.44 195 PHE A C 1
ATOM 1542 O O . PHE A 1 195 ? 12.673 -0.330 -25.819 1.00 73.44 195 PHE A O 1
ATOM 1549 N N . ILE A 1 196 ? 13.176 -0.184 -28.008 1.00 71.38 196 ILE A N 1
ATOM 1550 C CA . ILE A 1 196 ? 12.768 1.208 -28.160 1.00 71.38 196 ILE A CA 1
ATOM 1551 C C . ILE A 1 196 ? 11.271 1.296 -27.828 1.00 71.38 196 ILE A C 1
ATOM 1553 O O . ILE A 1 196 ? 10.447 0.640 -28.466 1.00 71.38 196 ILE A O 1
ATOM 1557 N N . THR A 1 197 ? 10.928 2.083 -26.812 1.00 81.62 197 THR A N 1
ATOM 1558 C CA . THR A 1 197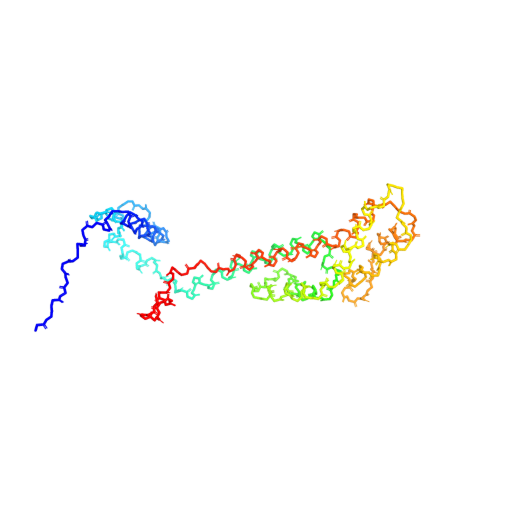 ? 9.584 2.102 -26.229 1.00 81.62 197 THR A CA 1
ATOM 1559 C C . THR A 1 197 ? 9.089 3.528 -26.022 1.00 81.62 197 THR A C 1
ATOM 1561 O O . THR A 1 197 ? 9.879 4.464 -25.857 1.00 81.62 197 THR A O 1
ATOM 1564 N N . SER A 1 198 ? 7.767 3.692 -26.040 1.00 87.56 198 SER A N 1
ATOM 1565 C CA . SER A 1 198 ? 7.140 4.998 -25.874 1.00 87.56 198 SER A CA 1
ATOM 1566 C C . SER A 1 198 ? 7.135 5.435 -24.403 1.00 87.56 198 SER A C 1
ATOM 1568 O O . SER A 1 198 ? 6.961 4.591 -23.509 1.00 87.56 198 SER A O 1
ATOM 1570 N N . PRO A 1 199 ? 7.237 6.750 -24.125 1.00 85.38 199 PRO A N 1
ATOM 1571 C CA . PRO A 1 199 ? 7.136 7.293 -22.767 1.00 85.38 199 PRO A CA 1
ATOM 1572 C C . PRO A 1 199 ? 5.875 6.835 -22.029 1.00 85.38 199 PRO A C 1
ATOM 1574 O O . PRO A 1 199 ? 5.931 6.473 -20.855 1.00 85.38 199 PRO A O 1
ATOM 1577 N N . VAL A 1 200 ? 4.746 6.736 -22.738 1.00 87.50 200 VAL A N 1
ATOM 1578 C CA . VAL A 1 200 ? 3.461 6.282 -22.185 1.00 87.50 200 VAL A CA 1
ATOM 1579 C C . VAL A 1 200 ? 3.540 4.855 -21.636 1.00 87.50 200 VAL A C 1
ATOM 1581 O O . VAL A 1 200 ? 3.040 4.583 -20.542 1.00 87.50 200 VAL A O 1
ATOM 1584 N N . ARG A 1 201 ? 4.169 3.922 -22.365 1.00 88.88 201 ARG A N 1
ATOM 1585 C CA . ARG A 1 201 ? 4.269 2.519 -21.928 1.00 88.88 201 ARG A CA 1
ATOM 1586 C C . ARG A 1 201 ? 5.188 2.387 -20.715 1.00 88.88 201 ARG A C 1
ATOM 1588 O O . ARG A 1 201 ? 4.850 1.674 -19.770 1.00 88.88 201 ARG A O 1
ATOM 1595 N N . VAL A 1 202 ? 6.300 3.120 -20.725 1.00 89.12 202 VAL A N 1
ATOM 1596 C CA . VAL A 1 202 ? 7.262 3.202 -19.617 1.00 89.12 202 VAL A CA 1
ATOM 1597 C C . VAL A 1 202 ? 6.599 3.761 -18.362 1.00 89.12 202 VAL A C 1
ATOM 1599 O O . VAL A 1 202 ? 6.639 3.125 -17.308 1.00 89.12 202 VAL A O 1
ATOM 1602 N N . ALA A 1 203 ? 5.929 4.908 -18.490 1.00 89.25 203 ALA A N 1
ATOM 1603 C CA . ALA A 1 203 ? 5.225 5.559 -17.395 1.00 89.25 203 ALA A CA 1
ATOM 1604 C C . ALA A 1 203 ? 4.106 4.674 -16.834 1.00 89.25 203 ALA A C 1
ATOM 1606 O O . ALA A 1 203 ? 3.937 4.602 -15.621 1.00 89.25 203 ALA A O 1
ATOM 1607 N N . LYS A 1 204 ? 3.375 3.942 -17.685 1.00 90.81 204 LYS A N 1
ATOM 1608 C CA . LYS A 1 204 ? 2.336 3.010 -17.230 1.00 90.81 204 LYS A CA 1
ATOM 1609 C C . LYS A 1 204 ? 2.913 1.860 -16.404 1.00 90.81 204 LYS A C 1
ATOM 1611 O O . LYS A 1 204 ? 2.353 1.530 -15.362 1.00 90.81 204 LYS A O 1
ATOM 1616 N N . PHE A 1 205 ? 4.002 1.243 -16.861 1.00 92.56 205 PHE A N 1
ATOM 1617 C CA . PHE A 1 205 ? 4.594 0.095 -16.174 1.00 92.56 205 PHE A CA 1
ATOM 1618 C C . PHE A 1 205 ? 5.279 0.507 -14.865 1.00 92.56 205 PHE A C 1
ATOM 1620 O O . PHE A 1 205 ? 4.864 0.091 -13.784 1.00 92.56 205 PHE A O 1
ATOM 1627 N N . PHE A 1 206 ? 6.284 1.382 -14.943 1.00 94.00 206 PHE A N 1
ATOM 1628 C CA . PHE A 1 206 ? 7.067 1.797 -13.777 1.00 94.00 206 PHE A CA 1
ATOM 1629 C C . PHE A 1 206 ? 6.285 2.731 -12.845 1.00 94.00 206 PHE A C 1
ATOM 1631 O O . PHE A 1 206 ? 6.421 2.643 -11.625 1.00 94.00 206 PHE A O 1
ATOM 1638 N N . GLY A 1 207 ? 5.392 3.561 -13.389 1.00 93.75 207 GLY A N 1
ATOM 1639 C CA . GLY A 1 207 ? 4.462 4.352 -12.584 1.00 93.75 207 GLY A CA 1
ATOM 1640 C C . GLY A 1 207 ? 3.441 3.491 -11.841 1.00 93.75 207 GLY A C 1
ATOM 1641 O O . GLY A 1 207 ? 3.000 3.880 -10.765 1.00 93.75 207 GLY A O 1
ATOM 1642 N N . GLY A 1 208 ? 3.110 2.296 -12.344 1.00 93.88 208 GLY A N 1
ATOM 1643 C CA . GLY A 1 208 ? 2.298 1.321 -11.612 1.00 93.88 208 GLY A CA 1
ATOM 1644 C C . GLY A 1 208 ? 2.978 0.822 -10.333 1.00 93.88 208 GLY A C 1
ATOM 1645 O O . GLY A 1 208 ? 2.318 0.714 -9.297 1.00 93.88 208 GLY A O 1
ATOM 1646 N N . ILE A 1 209 ? 4.296 0.588 -10.395 1.00 95.00 209 ILE A N 1
ATOM 1647 C CA . ILE A 1 209 ? 5.126 0.198 -9.243 1.00 95.00 209 ILE A CA 1
ATOM 1648 C C . ILE A 1 209 ? 5.178 1.343 -8.226 1.00 95.00 209 ILE A C 1
ATOM 1650 O O . ILE A 1 209 ? 4.823 1.142 -7.065 1.00 95.00 209 ILE A O 1
ATOM 1654 N N . SER A 1 210 ? 5.561 2.548 -8.670 1.00 96.88 210 SER A N 1
ATOM 1655 C CA . SER A 1 210 ? 5.618 3.743 -7.812 1.00 96.88 210 SER A CA 1
ATOM 1656 C C . SER A 1 210 ? 4.264 4.017 -7.141 1.00 96.88 210 SER A C 1
ATOM 1658 O O . SER A 1 210 ? 4.181 4.121 -5.914 1.00 96.88 210 SER A O 1
ATOM 1660 N N . ASN A 1 211 ? 3.172 4.028 -7.915 1.00 97.06 211 ASN A N 1
ATOM 1661 C CA . ASN A 1 211 ? 1.833 4.268 -7.383 1.00 97.06 211 ASN A CA 1
ATOM 1662 C C . ASN A 1 211 ? 1.448 3.238 -6.314 1.00 97.06 211 ASN A C 1
ATOM 1664 O O . ASN A 1 211 ? 0.880 3.625 -5.299 1.00 97.06 211 ASN A O 1
ATOM 1668 N N . GLY A 1 212 ? 1.794 1.958 -6.486 1.00 97.12 212 GLY A N 1
ATOM 1669 C CA . GLY A 1 212 ? 1.510 0.933 -5.479 1.00 97.12 212 GLY A CA 1
ATOM 1670 C C . GLY A 1 212 ? 2.129 1.242 -4.115 1.00 97.12 212 GLY A C 1
ATOM 1671 O O . GLY A 1 212 ? 1.453 1.134 -3.090 1.00 97.12 212 GLY A O 1
ATOM 1672 N N . TYR A 1 213 ? 3.380 1.705 -4.085 1.00 97.69 213 TYR A N 1
ATOM 1673 C CA . TYR A 1 213 ? 4.024 2.121 -2.837 1.00 97.69 213 TYR A CA 1
ATOM 1674 C C . TYR A 1 213 ? 3.408 3.385 -2.248 1.00 97.69 213 TYR A C 1
ATOM 1676 O O . TYR A 1 213 ? 3.164 3.441 -1.042 1.00 97.69 213 TYR A O 1
ATOM 1684 N N . HIS A 1 214 ? 3.077 4.367 -3.085 1.00 97.69 214 HIS A N 1
ATOM 1685 C CA . HIS A 1 214 ? 2.362 5.560 -2.634 1.00 97.69 214 HIS A CA 1
ATOM 1686 C C . HIS A 1 214 ? 0.986 5.232 -2.050 1.00 97.69 214 HIS A C 1
ATOM 1688 O O . HIS A 1 214 ? 0.586 5.864 -1.074 1.00 97.69 214 HIS A O 1
ATOM 1694 N N . GLN A 1 215 ? 0.271 4.231 -2.577 1.00 97.69 215 GLN A N 1
ATOM 1695 C CA . GLN A 1 215 ? -0.984 3.762 -1.979 1.00 97.69 215 GLN A CA 1
ATOM 1696 C C . GLN A 1 215 ? -0.759 3.145 -0.595 1.00 97.69 215 GLN A C 1
ATOM 1698 O O . GLN A 1 215 ? -1.503 3.468 0.327 1.00 97.69 215 GLN A O 1
ATOM 1703 N N . LEU A 1 216 ? 0.289 2.334 -0.405 1.00 96.69 216 LEU A N 1
ATOM 1704 C CA . LEU A 1 216 ? 0.638 1.793 0.916 1.00 96.69 216 LEU A CA 1
ATOM 1705 C C . LEU A 1 216 ? 0.996 2.906 1.918 1.00 96.69 216 LEU A C 1
ATOM 1707 O O . LEU A 1 216 ? 0.549 2.876 3.064 1.00 96.69 216 LEU A O 1
ATOM 1711 N N . ILE A 1 217 ? 1.750 3.922 1.490 1.00 94.31 217 ILE A N 1
ATOM 1712 C CA . ILE A 1 217 ? 2.122 5.068 2.337 1.00 94.31 217 ILE A CA 1
ATOM 1713 C C . ILE A 1 217 ? 0.891 5.914 2.696 1.00 94.31 217 ILE A C 1
ATOM 1715 O O . ILE A 1 217 ? 0.700 6.266 3.860 1.00 94.31 217 ILE A O 1
ATOM 1719 N N . LYS A 1 218 ? 0.014 6.202 1.727 1.00 94.00 218 LYS A N 1
ATOM 1720 C CA . LYS A 1 218 ? -1.252 6.914 1.973 1.00 94.00 218 LYS A CA 1
ATOM 1721 C C . LYS A 1 218 ? -2.168 6.128 2.901 1.00 94.00 218 LYS A C 1
ATOM 1723 O O . LYS A 1 218 ? -2.775 6.708 3.797 1.00 94.00 218 LYS A O 1
ATOM 1728 N N . PHE A 1 219 ? -2.243 4.813 2.711 1.00 92.88 219 PHE A N 1
ATOM 1729 C CA . PHE A 1 219 ? -3.021 3.930 3.567 1.00 92.88 219 PHE A CA 1
ATOM 1730 C C . PHE A 1 219 ? -2.512 3.955 5.007 1.00 92.88 219 PHE A C 1
ATOM 1732 O O . PHE A 1 219 ? -3.318 4.077 5.923 1.00 92.88 219 PHE A O 1
ATOM 1739 N N . ARG A 1 220 ? -1.189 3.950 5.216 1.00 89.50 220 ARG A N 1
ATOM 1740 C CA . ARG A 1 220 ? -0.586 4.143 6.543 1.00 89.50 220 ARG A CA 1
ATOM 1741 C C . ARG A 1 220 ? -1.041 5.442 7.194 1.00 89.50 220 ARG A C 1
ATOM 1743 O O . ARG A 1 220 ? -1.432 5.420 8.354 1.00 89.50 220 ARG A O 1
ATOM 1750 N N . GLN A 1 221 ? -0.977 6.556 6.466 1.00 83.25 221 GLN A N 1
ATOM 1751 C CA . GLN A 1 221 ? -1.372 7.852 7.015 1.00 83.25 221 GLN A CA 1
ATOM 1752 C C . GLN A 1 221 ? -2.850 7.845 7.413 1.00 83.25 221 GLN A C 1
ATOM 1754 O O . GLN A 1 221 ? -3.175 8.144 8.554 1.00 83.25 221 GLN A O 1
ATOM 1759 N N . LYS A 1 222 ? -3.722 7.362 6.522 1.00 80.62 222 LYS A N 1
ATOM 1760 C CA . LYS A 1 222 ? -5.154 7.210 6.803 1.00 80.62 222 LYS A CA 1
ATOM 1761 C C . LYS A 1 222 ? -5.417 6.290 8.001 1.00 80.62 222 LYS A C 1
ATOM 1763 O O . LYS A 1 222 ? -6.317 6.559 8.787 1.00 80.62 222 LYS A O 1
ATOM 1768 N N . ALA A 1 223 ? -4.657 5.205 8.142 1.00 75.38 223 ALA A N 1
ATOM 1769 C CA . ALA A 1 223 ? -4.781 4.290 9.270 1.00 75.38 223 ALA A CA 1
ATOM 1770 C C . ALA A 1 223 ? -4.370 4.954 10.592 1.00 75.38 223 ALA A C 1
ATOM 1772 O O . ALA A 1 223 ? -5.035 4.718 11.589 1.00 75.38 223 ALA A O 1
ATOM 1773 N N . ILE A 1 224 ? -3.342 5.809 10.600 1.00 72.62 224 ILE A N 1
ATOM 1774 C CA . ILE A 1 224 ? -2.951 6.605 11.777 1.00 72.62 224 ILE A CA 1
ATOM 1775 C C . ILE A 1 224 ? -4.036 7.628 12.117 1.00 72.62 224 ILE A C 1
ATOM 1777 O O . ILE A 1 224 ? -4.470 7.692 13.264 1.00 72.62 224 ILE A O 1
ATOM 1781 N N . ASP A 1 225 ? -4.508 8.376 11.120 1.00 65.06 225 ASP A N 1
ATOM 1782 C CA . ASP A 1 225 ? -5.532 9.409 11.300 1.00 65.06 225 ASP A CA 1
ATOM 1783 C C . ASP A 1 225 ? -6.846 8.797 11.828 1.00 65.06 225 ASP A C 1
ATOM 1785 O O . ASP A 1 225 ? -7.511 9.375 12.681 1.00 65.06 225 ASP A O 1
ATOM 1789 N N . ASN A 1 226 ? -7.187 7.582 11.381 1.00 59.19 226 ASN A N 1
ATOM 1790 C CA . ASN A 1 226 ? -8.376 6.842 11.816 1.00 59.19 226 ASN A CA 1
ATOM 1791 C C . ASN A 1 226 ? -8.174 6.004 13.093 1.00 59.19 226 ASN A C 1
ATOM 1793 O O . ASN A 1 226 ? -9.157 5.509 13.648 1.00 59.19 226 ASN A O 1
ATOM 1797 N N . ALA A 1 227 ? -6.926 5.779 13.515 1.00 53.41 227 ALA A N 1
ATOM 1798 C CA . ALA A 1 227 ? -6.579 5.094 14.762 1.00 53.41 227 ALA A CA 1
ATOM 1799 C C . ALA A 1 227 ? -6.465 6.063 15.943 1.00 53.41 227 ALA A C 1
ATOM 1801 O O . ALA A 1 227 ? -6.304 5.612 17.077 1.00 53.41 227 ALA A O 1
ATOM 1802 N N . GLN A 1 228 ? -6.594 7.374 15.705 1.00 48.97 228 GLN A N 1
ATOM 1803 C CA . GLN A 1 228 ? -6.930 8.305 16.771 1.00 48.97 228 GLN A CA 1
ATOM 1804 C C . GLN A 1 228 ? -8.267 7.855 17.365 1.00 48.97 228 GLN A C 1
ATOM 1806 O O . GLN A 1 228 ? -9.330 7.982 16.753 1.00 48.97 228 GLN A O 1
ATOM 1811 N N . VAL A 1 229 ? -8.188 7.250 18.552 1.00 42.81 229 VAL A N 1
ATOM 1812 C CA . VAL A 1 229 ? -9.334 7.030 19.436 1.00 42.81 229 VAL A CA 1
ATOM 1813 C C . VAL A 1 229 ? -10.109 8.352 19.474 1.00 42.81 229 VAL A C 1
ATOM 1815 O O . VAL A 1 229 ? -9.455 9.397 19.531 1.00 42.81 229 VAL A O 1
ATOM 1818 N N . PRO A 1 230 ? -11.459 8.358 19.412 1.00 38.53 230 PRO A N 1
ATOM 1819 C CA . PRO A 1 230 ? -12.208 9.582 19.667 1.00 38.53 230 PRO A CA 1
ATOM 1820 C C . PRO A 1 230 ? -11.644 10.168 20.950 1.00 38.53 230 PRO A C 1
ATOM 1822 O O . PRO A 1 230 ? -11.618 9.438 21.942 1.00 38.53 230 PRO A O 1
ATOM 1825 N N . GLU A 1 231 ? -11.127 11.398 20.904 1.00 36.56 231 GLU A N 1
ATOM 1826 C CA . GLU A 1 231 ? -10.598 12.047 22.097 1.00 36.56 231 GLU A CA 1
ATOM 1827 C C . GLU A 1 231 ? -11.589 11.790 23.234 1.00 36.56 231 GLU A C 1
ATOM 1829 O O . GLU A 1 231 ? -12.779 12.115 23.129 1.00 36.56 231 GLU A O 1
ATOM 1834 N N . ASP A 1 232 ? -11.114 11.138 24.297 1.00 38.34 232 ASP A N 1
ATOM 1835 C CA . ASP A 1 232 ? -11.763 11.292 25.588 1.00 38.34 232 ASP A CA 1
ATOM 1836 C C . ASP A 1 232 ? -11.867 12.814 25.761 1.00 38.34 232 ASP A C 1
ATOM 1838 O O . ASP A 1 232 ? -10.835 13.472 25.588 1.00 38.34 232 ASP A O 1
ATOM 1842 N N . PRO A 1 233 ? -13.060 13.423 25.936 1.00 36.59 233 PRO A N 1
ATOM 1843 C CA . PRO A 1 233 ? -13.146 14.869 26.067 1.00 36.59 233 PRO A CA 1
ATOM 1844 C C . PRO A 1 233 ? -12.229 15.257 27.222 1.00 36.59 233 PRO A C 1
ATOM 1846 O O . PRO A 1 233 ? -12.522 14.907 28.360 1.00 36.59 233 PRO A O 1
ATOM 1849 N N . ALA A 1 234 ? -11.105 15.873 26.853 1.00 36.66 234 ALA A N 1
ATOM 1850 C CA . ALA A 1 234 ? -9.912 16.145 27.638 1.00 36.66 234 ALA A CA 1
ATOM 1851 C C . ALA A 1 234 ? -10.022 15.846 29.145 1.00 36.66 234 ALA A C 1
ATOM 1853 O O . ALA A 1 234 ? -10.781 16.504 29.861 1.00 36.66 234 ALA A O 1
ATOM 1854 N N . SER A 1 235 ? -9.163 14.957 29.660 1.00 33.53 235 SER A N 1
ATOM 1855 C CA . SER A 1 235 ? -8.715 15.115 31.048 1.00 33.53 235 SER A CA 1
ATOM 1856 C C . SER A 1 235 ? -8.177 16.545 31.196 1.00 33.53 235 SER A C 1
ATOM 1858 O O . SER A 1 235 ? -7.314 16.940 30.409 1.00 33.53 235 SER A O 1
ATOM 1860 N N . PRO A 1 236 ? -8.689 17.347 32.144 1.00 39.59 236 PRO A N 1
ATOM 1861 C CA . PRO A 1 236 ? -8.278 18.729 32.326 1.00 39.59 236 PRO A CA 1
ATOM 1862 C C . PRO A 1 236 ? -6.942 18.765 33.066 1.00 39.59 236 PRO A C 1
ATOM 1864 O O . PRO A 1 236 ? -6.884 19.133 34.232 1.00 39.59 236 PRO A O 1
ATOM 1867 N N . GLU A 1 237 ? -5.865 18.373 32.399 1.00 40.91 237 GLU A N 1
ATOM 1868 C CA . GLU A 1 237 ? -4.509 18.609 32.887 1.00 40.91 237 GLU A CA 1
ATOM 1869 C C . GLU A 1 237 ? -3.651 19.148 31.751 1.00 40.91 237 GLU A C 1
ATOM 1871 O O . GLU A 1 237 ? -2.780 18.474 31.218 1.00 40.91 237 GLU A O 1
ATOM 1876 N N . ASP A 1 238 ? -3.933 20.398 31.388 1.00 37.81 238 ASP A N 1
ATOM 1877 C CA . ASP A 1 238 ? -2.880 21.318 30.975 1.00 37.81 238 ASP A CA 1
ATOM 1878 C C . ASP A 1 238 ? -3.294 22.753 31.329 1.00 37.81 238 ASP A C 1
ATOM 1880 O O . ASP A 1 238 ? -3.755 23.507 30.486 1.00 37.81 238 ASP A O 1
ATOM 1884 N N . PHE A 1 239 ? -3.252 23.069 32.629 1.00 37.62 239 PHE A N 1
ATOM 1885 C CA . PHE A 1 239 ? -2.920 24.392 33.182 1.00 37.62 239 PHE A CA 1
ATOM 1886 C C . PHE A 1 239 ? -2.578 24.219 34.666 1.00 37.62 239 PHE A C 1
ATOM 1888 O O . PHE A 1 239 ? -3.288 24.673 35.563 1.00 37.62 239 PHE A O 1
ATOM 1895 N N . SER A 1 240 ? -1.465 23.547 34.941 1.00 41.81 240 SER A N 1
ATOM 1896 C CA . SER A 1 240 ? -0.734 23.775 36.184 1.00 41.81 240 SER A CA 1
ATOM 1897 C C . SER A 1 240 ? 0.453 24.691 35.896 1.00 41.81 240 SER A C 1
ATOM 1899 O O . SER A 1 240 ? 1.555 24.202 35.688 1.00 41.81 240 SER A O 1
ATOM 1901 N N . ASP A 1 241 ? 0.213 26.007 35.880 1.00 37.88 241 ASP A N 1
ATOM 1902 C CA . ASP A 1 241 ? 0.991 26.957 36.695 1.00 37.88 241 ASP A CA 1
ATOM 1903 C C . ASP A 1 241 ? 0.221 28.297 36.841 1.00 37.88 241 ASP A C 1
ATOM 1905 O O . ASP A 1 241 ? -0.246 28.834 35.834 1.00 37.88 241 ASP A O 1
ATOM 1909 N N . PRO A 1 242 ? 0.056 28.880 38.049 1.00 44.22 242 PRO A N 1
ATOM 1910 C CA . PRO A 1 242 ? -0.750 30.084 38.287 1.00 44.22 242 PRO A CA 1
ATOM 1911 C C . PRO A 1 242 ? -0.085 31.413 37.879 1.00 44.22 242 PRO A C 1
ATOM 1913 O O . PRO A 1 242 ? -0.467 32.457 38.406 1.00 44.22 242 PRO A O 1
ATOM 1916 N N . ASN A 1 243 ? 0.914 31.405 36.994 1.00 38.72 243 ASN A N 1
ATOM 1917 C CA . ASN A 1 243 ? 1.705 32.587 36.637 1.00 38.72 243 ASN A CA 1
ATOM 1918 C C . ASN A 1 243 ? 2.081 32.609 35.142 1.00 38.72 243 ASN A C 1
ATOM 1920 O O . ASN A 1 243 ? 3.238 32.363 34.804 1.00 38.72 243 ASN A O 1
ATOM 1924 N N . ASN A 1 244 ? 1.137 32.932 34.251 1.00 34.28 244 ASN A N 1
ATOM 1925 C CA . ASN A 1 244 ? 1.405 33.746 33.050 1.00 34.28 244 ASN A CA 1
ATOM 1926 C C . ASN A 1 244 ? 0.106 34.242 32.410 1.00 34.28 244 ASN A C 1
ATOM 1928 O O . ASN A 1 244 ? -0.739 33.386 32.069 1.00 34.28 244 ASN A O 1
#

Secondary structure (DSSP, 8-state):
---------SSS-SHHHHHHHHHHHHHHHHHHHHTT--SGGGEEEETTTEEEE-HHHHHHHHHH--PPPHHHHHHHHHHHHHHHHHHHHHHHHHHTTTTTEE-HHHHHHHHHHGGGPPPPHHHHHHHHHHHHHHHHHHHHHHHHHHHHHHTS-TT---HHHHHHHHHHHHHHSEETTTSS--HHHHHHHHHHHSS---HHHHHHHHHHHHHHHHHHHHHHHHHHHHHS----S--S-S---S--

Organism: NCBI:txid694270

pLDDT: mean 75.75, std 19.33, range [30.52, 97.69]